Protein AF-A0A0S3U823-F1 (afdb_monomer)

pLDDT: mean 85.58, std 14.18, range [33.69, 98.12]

Sequence (290 aa):
MDIEREIEEIAVKIKLRIDNPDSVKLQVKNITLAQKQLRASKKRLSNTVKNINQNAAQSSPDTLGSVLYDLTGNRKLAGRSRALQRQEIQRKKRKSRQPYINTIQRIDELILREDQLKLLAEEYLIDPEAYEAQIRAQREEKEREEARMRLLQEQKLAQEKREEEEKRLLAEARLEERMREEERKKQEREKKRQQHLVKKQQQNLEQKQKQAELYREWCQKNDSQKKAYLRKAWLFGSISFCCVLLVPLWLISLILQLIFKLQMGMWFWVVLLGLAITMSKPFPPEKPKE

Foldseek 3Di:
DVLVVVLVVLLVLLDADPDDLVVLVVSLVSLVVSLVVLVVSLVVLVVVLVVLVVVLVPPDDQPPVLVVCVVVVNNVVSVVVVVVVVVVSVVVSCVVSVVSVVSSVVSVVSSVSSVVSSVLSVVCNVPVVVSVVVVVVVVVVVVVVVVVVVVVVVVVVVVVVVVVVVVVVVVVVVVVVVVVVVVVVVVVVVVVVVVVVVVVVVVVVVVVVVVVVVVVVVVVVVVVVVVVVVVVVVVVVVVVVVCVVVVVVVVVVVVVVVVVVVVVVVVVVVVVVVVVPPPDDDDDDDDDDD

Structure (mmCIF, N/CA/C/O backbone):
data_AF-A0A0S3U823-F1
#
_entry.id   AF-A0A0S3U823-F1
#
loop_
_atom_site.group_PDB
_atom_site.id
_atom_site.type_symbol
_atom_site.label_atom_id
_atom_site.label_alt_id
_atom_site.label_comp_id
_atom_site.label_asym_id
_atom_site.label_entity_id
_atom_site.label_seq_id
_atom_site.pdbx_PDB_ins_code
_atom_site.Cartn_x
_atom_site.Cartn_y
_atom_site.Cartn_z
_atom_site.occupancy
_atom_site.B_iso_or_equiv
_atom_site.auth_seq_id
_atom_site.auth_comp_id
_atom_site.auth_asym_id
_atom_site.auth_atom_id
_atom_site.pdbx_PDB_model_num
ATOM 1 N N . MET A 1 1 ? -2.858 -9.640 47.212 1.00 54.50 1 MET A N 1
ATOM 2 C CA . MET A 1 1 ? -3.233 -9.909 45.804 1.00 54.50 1 MET A CA 1
ATOM 3 C C . MET A 1 1 ? -4.578 -10.642 45.726 1.00 54.50 1 MET A C 1
ATOM 5 O O . MET A 1 1 ? -4.945 -11.139 44.673 1.00 54.50 1 MET A O 1
ATOM 9 N N . ASP A 1 2 ? -5.359 -10.657 46.810 1.00 77.38 2 ASP A N 1
ATOM 10 C CA . ASP A 1 2 ? -6.517 -11.553 46.934 1.00 77.38 2 ASP A CA 1
ATOM 11 C C . ASP A 1 2 ? -7.822 -10.937 46.412 1.00 77.38 2 ASP A C 1
ATOM 13 O O . ASP A 1 2 ? -8.719 -11.656 45.991 1.00 77.38 2 ASP A O 1
ATOM 17 N N . ILE A 1 3 ? -7.899 -9.602 46.340 1.00 81.00 3 ILE A N 1
ATOM 18 C CA . ILE A 1 3 ? -9.104 -8.890 45.883 1.00 81.00 3 ILE A CA 1
ATOM 19 C C . ILE A 1 3 ? -9.342 -9.074 44.376 1.00 81.00 3 ILE A C 1
ATOM 21 O O . ILE A 1 3 ? -10.486 -9.144 43.943 1.00 81.00 3 ILE A O 1
ATOM 25 N N . GLU A 1 4 ? -8.291 -9.171 43.558 1.00 84.19 4 GLU A N 1
ATOM 26 C CA . GLU A 1 4 ? -8.458 -9.401 42.114 1.00 84.19 4 GLU A CA 1
ATOM 27 C C . GLU A 1 4 ? -9.026 -10.793 41.828 1.00 84.19 4 GLU A C 1
ATOM 29 O O . GLU A 1 4 ? -9.928 -10.921 41.003 1.00 84.19 4 GLU A O 1
ATOM 34 N N . ARG A 1 5 ? -8.579 -11.808 42.578 1.00 86.19 5 ARG A N 1
ATOM 35 C CA . ARG A 1 5 ? -9.144 -13.161 42.514 1.00 86.19 5 ARG A CA 1
ATOM 36 C C . ARG A 1 5 ? -10.594 -13.189 42.989 1.00 86.19 5 ARG A C 1
ATOM 38 O O . ARG A 1 5 ? -11.435 -13.765 42.312 1.00 86.19 5 ARG A O 1
ATOM 45 N N . GLU A 1 6 ? -10.904 -12.501 44.090 1.00 86.31 6 GLU A N 1
ATOM 46 C CA . GLU A 1 6 ? -12.280 -12.366 44.591 1.00 86.31 6 GLU A CA 1
ATOM 47 C C . GLU A 1 6 ? -13.205 -11.744 43.526 1.00 86.31 6 GLU A C 1
ATOM 49 O O . GLU A 1 6 ? -14.314 -12.225 43.300 1.00 86.31 6 GLU A O 1
ATOM 54 N N . ILE A 1 7 ? -12.745 -10.711 42.811 1.00 88.75 7 ILE A N 1
ATOM 55 C CA . ILE A 1 7 ? -13.513 -10.084 41.723 1.00 88.75 7 ILE A CA 1
ATOM 56 C C . ILE A 1 7 ? -13.710 -11.047 40.550 1.00 88.75 7 ILE A C 1
ATOM 58 O O . ILE A 1 7 ? -14.794 -11.078 39.971 1.00 88.75 7 ILE A O 1
ATOM 62 N N . GLU A 1 8 ? -12.697 -11.834 40.194 1.00 88.31 8 GLU A N 1
ATOM 63 C CA . GLU A 1 8 ? -12.797 -12.822 39.116 1.00 88.31 8 GLU A CA 1
ATOM 64 C C . GLU A 1 8 ? -13.773 -13.949 39.456 1.00 88.31 8 GLU A C 1
ATOM 66 O O . GLU A 1 8 ? -14.610 -14.311 38.628 1.00 88.31 8 GLU A O 1
ATOM 71 N N . GLU A 1 9 ? -13.749 -14.439 40.693 1.00 89.50 9 GLU A N 1
ATOM 72 C CA . GLU A 1 9 ? -14.711 -15.425 41.187 1.00 89.50 9 GLU A CA 1
ATOM 73 C C . GLU A 1 9 ? -16.148 -14.891 41.175 1.00 89.50 9 GLU A C 1
ATOM 75 O O . GLU A 1 9 ? -17.083 -15.616 40.819 1.00 89.50 9 GLU A O 1
ATOM 80 N N . ILE A 1 10 ? -16.342 -13.617 41.533 1.00 88.44 10 ILE A N 1
ATOM 81 C CA . ILE A 1 10 ? -17.653 -12.967 41.446 1.00 88.44 10 ILE A CA 1
ATOM 82 C C . ILE A 1 10 ? -18.066 -12.801 39.978 1.00 88.44 10 ILE A C 1
ATOM 84 O O . ILE A 1 10 ? -19.206 -13.108 39.634 1.00 88.44 10 ILE A O 1
ATOM 88 N N . ALA A 1 11 ? -17.145 -12.414 39.092 1.00 86.31 11 ALA A N 1
ATOM 89 C CA . ALA A 1 11 ? -17.425 -12.215 37.672 1.00 86.31 11 ALA A CA 1
ATOM 90 C C . ALA A 1 11 ? -17.920 -13.491 36.970 1.00 86.31 11 ALA A C 1
ATOM 92 O O . ALA A 1 11 ? -18.785 -13.422 36.099 1.00 86.31 11 ALA A O 1
ATOM 93 N N . VAL A 1 12 ? -17.443 -14.673 37.375 1.00 86.44 12 VAL A N 1
ATOM 94 C CA . VAL A 1 12 ? -17.922 -15.958 36.831 1.00 86.44 12 VAL A CA 1
ATOM 95 C C . VAL A 1 12 ? -19.405 -16.203 37.136 1.00 86.44 12 VAL A C 1
ATOM 97 O O . VAL A 1 12 ? -20.082 -16.867 36.345 1.00 86.44 12 VAL A O 1
ATOM 100 N N . LYS A 1 13 ? -19.922 -15.652 38.243 1.00 84.50 13 LYS A N 1
ATOM 101 C CA . LYS A 1 13 ? -21.335 -15.753 38.650 1.00 84.50 13 LYS A CA 1
ATOM 102 C C . LYS A 1 13 ? -22.246 -14.805 37.858 1.00 84.50 13 LYS A C 1
ATOM 104 O O . LYS A 1 13 ? -23.462 -14.972 37.892 1.00 84.50 13 LYS A O 1
ATOM 109 N N . ILE A 1 14 ? -21.673 -13.855 37.113 1.00 84.50 14 ILE A N 1
ATOM 110 C CA . ILE A 1 14 ? -22.383 -12.894 36.257 1.00 84.50 14 ILE A CA 1
ATOM 111 C C . ILE A 1 14 ? -22.621 -13.531 34.886 1.00 84.50 14 ILE A C 1
ATOM 113 O O . ILE A 1 14 ? -21.975 -13.212 33.886 1.00 84.50 14 ILE A O 1
ATOM 117 N N . LYS A 1 15 ? -23.531 -14.502 34.840 1.00 85.25 15 LYS A N 1
ATOM 118 C CA . LYS A 1 15 ? -23.956 -15.150 33.596 1.00 85.25 15 LYS A CA 1
ATOM 119 C C . LYS A 1 15 ? -25.472 -15.214 33.570 1.00 85.25 15 LYS A C 1
ATOM 121 O O . LYS A 1 15 ? -26.078 -15.671 34.532 1.00 85.25 15 LYS A O 1
ATOM 126 N N . LEU A 1 16 ? -26.043 -14.767 32.457 1.00 88.12 16 LEU A N 1
ATOM 127 C CA . LEU A 1 16 ? -27.459 -14.902 32.157 1.00 88.12 16 LEU A CA 1
ATOM 128 C C . LEU A 1 16 ? -27.620 -15.882 30.992 1.00 88.12 16 LEU A C 1
ATOM 130 O O . LEU A 1 16 ? -26.965 -15.732 29.959 1.00 88.12 16 LEU A O 1
ATOM 134 N N . ARG A 1 17 ? -28.475 -16.881 31.174 1.00 88.50 17 ARG A N 1
ATOM 135 C CA . ARG A 1 17 ? -28.953 -17.807 30.150 1.00 88.50 17 ARG A CA 1
ATOM 136 C C . ARG A 1 17 ? -30.470 -17.751 30.142 1.00 88.50 17 ARG A C 1
ATOM 138 O O . ARG A 1 17 ? -31.108 -17.981 31.172 1.00 88.50 17 ARG A O 1
ATOM 145 N N . ILE A 1 18 ? -31.005 -17.389 28.987 1.00 85.06 18 ILE A N 1
ATOM 146 C CA . ILE A 1 18 ? -32.431 -17.198 28.757 1.00 85.06 18 ILE A CA 1
ATOM 147 C C . ILE A 1 18 ? -32.984 -18.549 28.308 1.00 85.06 18 ILE A C 1
ATOM 149 O O . ILE A 1 18 ? -33.026 -18.839 27.119 1.00 85.06 18 ILE A O 1
ATOM 153 N N . ASP A 1 19 ? -33.300 -19.394 29.292 1.00 84.69 19 ASP A N 1
ATOM 154 C CA . ASP A 1 19 ? -33.771 -20.764 29.060 1.00 84.69 19 ASP A CA 1
ATOM 155 C C . ASP A 1 19 ? -35.246 -20.901 29.475 1.00 84.69 19 ASP A C 1
ATOM 157 O O . ASP A 1 19 ? -36.132 -21.069 28.648 1.00 84.69 19 ASP A O 1
ATOM 161 N N . ASN A 1 20 ? -35.531 -20.799 30.777 1.00 88.88 20 ASN A N 1
ATOM 162 C CA . ASN A 1 20 ? -36.886 -20.842 31.328 1.00 88.88 20 ASN A CA 1
ATOM 163 C C . ASN A 1 20 ? -37.080 -19.702 32.349 1.00 88.88 20 ASN A C 1
ATOM 165 O O . ASN A 1 20 ? -36.102 -19.262 32.968 1.00 88.88 20 ASN A O 1
ATOM 169 N N . PRO A 1 21 ? -38.312 -19.194 32.537 1.00 89.06 21 PRO A N 1
ATOM 170 C CA . PRO A 1 21 ? -38.550 -17.999 33.348 1.00 89.06 21 PRO A CA 1
ATOM 171 C C . PRO A 1 21 ? -38.137 -18.174 34.817 1.00 89.06 21 PRO A C 1
ATOM 173 O O . PRO A 1 21 ? -37.631 -17.237 35.435 1.00 89.06 21 PRO A O 1
ATOM 176 N N . ASP A 1 22 ? -38.281 -19.368 35.391 1.00 89.44 22 ASP A N 1
ATOM 177 C CA . ASP A 1 22 ? -37.931 -19.606 36.797 1.00 89.44 22 ASP A CA 1
ATOM 178 C C . ASP A 1 22 ? -36.414 -19.657 37.034 1.00 89.44 22 ASP A C 1
ATOM 180 O O . ASP A 1 22 ? -35.910 -19.111 38.021 1.00 89.44 22 ASP A O 1
ATOM 184 N N . SER A 1 23 ? -35.662 -20.220 36.089 1.00 90.81 23 SER A N 1
ATOM 185 C CA . SER A 1 23 ? -34.198 -20.183 36.052 1.00 90.81 23 SER A CA 1
ATOM 186 C C . SER A 1 23 ? -33.703 -18.752 35.876 1.00 90.81 23 SER A C 1
ATOM 188 O O . SER A 1 23 ? -32.806 -18.330 36.605 1.00 90.81 23 SER A O 1
ATOM 190 N N . VAL A 1 24 ? -34.323 -17.967 34.988 1.00 91.06 24 VAL A N 1
ATOM 191 C CA . VAL A 1 24 ? -33.978 -16.549 34.792 1.00 91.06 24 VAL A CA 1
ATOM 192 C C . VAL A 1 24 ? -34.190 -15.754 36.084 1.00 91.06 24 VAL A C 1
ATOM 194 O O . VAL A 1 24 ? -33.283 -15.043 36.517 1.00 91.06 24 VAL A O 1
ATOM 197 N N . LYS A 1 25 ? -35.316 -15.943 36.787 1.00 91.81 25 LYS A N 1
ATOM 198 C CA . LYS A 1 25 ? -35.555 -15.315 38.103 1.00 91.81 25 LYS A CA 1
ATOM 199 C C . LYS A 1 25 ? -34.477 -15.681 39.128 1.00 91.81 25 LYS A C 1
ATOM 201 O O . LYS A 1 25 ? -34.031 -14.821 39.891 1.00 91.81 25 LYS A O 1
ATOM 206 N N . LEU A 1 26 ? -34.049 -16.945 39.170 1.00 92.06 26 LEU A N 1
ATOM 207 C CA . LEU A 1 26 ? -32.980 -17.398 40.066 1.00 92.06 26 LEU A CA 1
ATOM 208 C C . LEU A 1 26 ? -31.631 -16.765 39.692 1.00 92.06 26 LEU A C 1
ATOM 210 O O . LEU A 1 26 ? -30.902 -16.294 40.567 1.00 92.06 26 LEU A O 1
ATOM 214 N N . GLN A 1 27 ? -31.317 -16.688 38.400 1.00 91.25 27 GLN A N 1
ATOM 215 C CA . GLN A 1 27 ? -30.103 -16.047 37.900 1.00 91.25 27 GLN A CA 1
ATOM 216 C C . GLN A 1 27 ? -30.077 -14.545 38.223 1.00 91.25 27 GLN A C 1
ATOM 218 O O . GLN A 1 27 ? -29.064 -14.057 38.717 1.00 91.25 27 GLN A O 1
ATOM 223 N N . VAL A 1 28 ? -31.195 -13.821 38.083 1.00 93.38 28 VAL A N 1
ATOM 224 C CA . VAL A 1 28 ? -31.311 -12.400 38.479 1.00 93.38 28 VAL A CA 1
ATOM 225 C C . VAL A 1 28 ? -31.059 -12.200 39.978 1.00 93.38 28 VAL A C 1
ATOM 227 O O . VAL A 1 28 ? -30.378 -11.247 40.380 1.00 93.38 28 VAL A O 1
ATOM 230 N N . LYS A 1 29 ? -31.549 -13.114 40.828 1.00 92.75 29 LYS A N 1
ATOM 231 C CA . LYS A 1 29 ? -31.242 -13.098 42.270 1.00 92.75 29 LYS A CA 1
ATOM 232 C C . LYS A 1 29 ? -29.742 -13.271 42.519 1.00 92.75 29 LYS A C 1
ATOM 234 O O . LYS A 1 29 ? -29.171 -12.500 43.290 1.00 92.75 29 LYS A O 1
ATOM 239 N N . ASN A 1 30 ? -29.093 -14.212 41.832 1.00 91.31 30 ASN A N 1
ATOM 240 C CA . ASN A 1 30 ? -27.648 -14.434 41.944 1.00 91.31 30 ASN A CA 1
ATOM 241 C C . ASN A 1 30 ? -26.831 -13.232 41.451 1.00 91.31 30 ASN A C 1
ATOM 243 O O . ASN A 1 30 ? -25.904 -12.814 42.142 1.00 91.31 30 ASN A O 1
ATOM 247 N N . ILE A 1 31 ? -27.214 -12.626 40.324 1.00 92.62 31 ILE A N 1
ATOM 248 C CA . ILE A 1 31 ? -26.608 -11.391 39.799 1.00 92.62 31 ILE A CA 1
ATOM 249 C C . ILE A 1 31 ? -26.757 -10.256 40.820 1.00 92.62 31 ILE A C 1
ATOM 251 O O . ILE A 1 31 ? -25.818 -9.515 41.088 1.00 92.62 31 ILE A O 1
ATOM 255 N N . THR A 1 32 ? -27.914 -10.140 41.472 1.00 93.06 32 THR A N 1
ATOM 256 C CA . THR A 1 32 ? -28.130 -9.124 42.514 1.00 93.06 32 THR A CA 1
ATOM 257 C C . THR A 1 32 ? -27.247 -9.349 43.745 1.00 93.06 32 THR A C 1
ATOM 259 O O . THR A 1 32 ? -26.775 -8.384 44.351 1.00 93.06 32 THR A O 1
ATOM 262 N N . LEU A 1 33 ? -27.002 -10.604 44.128 1.00 93.56 33 LEU A N 1
ATOM 263 C CA . LEU A 1 33 ? -26.061 -10.930 45.201 1.00 93.56 33 LEU A CA 1
ATOM 264 C C . LEU A 1 33 ? -24.613 -10.619 44.797 1.00 93.56 33 LEU A C 1
ATOM 266 O O . LEU A 1 33 ? -23.898 -10.001 45.587 1.00 93.56 33 LEU A O 1
ATOM 270 N N . ALA A 1 34 ? -24.208 -10.974 43.574 1.00 92.38 34 ALA A N 1
ATOM 271 C CA . ALA A 1 34 ? -22.895 -10.648 43.013 1.00 92.38 34 ALA A CA 1
ATOM 272 C C . ALA A 1 34 ? -22.651 -9.128 43.001 1.00 92.38 34 ALA A C 1
ATOM 274 O O . ALA A 1 34 ? -21.651 -8.664 43.551 1.00 92.38 34 ALA A O 1
ATOM 275 N N . GLN A 1 35 ? -23.632 -8.340 42.557 1.00 93.75 35 GLN A N 1
ATOM 276 C CA . GLN A 1 35 ? -23.563 -6.878 42.564 1.00 93.75 35 GLN A CA 1
ATOM 277 C C . GLN A 1 35 ? -23.356 -6.299 43.969 1.00 93.75 35 GLN A C 1
ATOM 279 O O . GLN A 1 35 ? -22.580 -5.358 44.165 1.00 93.75 35 GLN A O 1
ATOM 284 N N . LYS A 1 36 ? -24.038 -6.848 44.986 1.00 94.50 36 LYS A N 1
ATOM 285 C CA . LYS A 1 36 ? -23.845 -6.430 46.387 1.00 94.50 36 LYS A CA 1
ATOM 286 C C . LYS A 1 36 ? -22.419 -6.722 46.862 1.00 94.50 36 LYS A C 1
ATOM 288 O O . LYS A 1 36 ? -21.828 -5.873 47.534 1.00 94.50 36 LYS A O 1
ATOM 293 N N . GLN A 1 37 ? -21.860 -7.876 46.492 1.00 92.94 37 GLN A N 1
ATOM 294 C CA . GLN A 1 37 ? -20.474 -8.243 46.802 1.00 92.94 37 GLN A CA 1
ATOM 295 C C . GLN A 1 37 ? -19.483 -7.303 46.098 1.00 92.94 37 GLN A C 1
ATOM 297 O O . GLN A 1 37 ? -18.619 -6.729 46.760 1.00 92.94 37 GLN A O 1
ATOM 302 N N . LEU A 1 38 ? -19.677 -7.027 44.804 1.00 93.56 38 LEU A N 1
ATOM 303 C CA . LEU A 1 38 ? -18.864 -6.073 44.043 1.00 93.56 38 LEU A CA 1
ATOM 304 C C . LEU A 1 38 ? -18.891 -4.664 44.647 1.00 93.56 38 LEU A C 1
ATOM 306 O O . LEU A 1 38 ? -17.839 -4.047 44.821 1.00 93.56 38 LEU A O 1
ATOM 310 N N . ARG A 1 39 ? -20.066 -4.154 45.043 1.00 94.06 39 ARG A N 1
ATOM 311 C CA . ARG A 1 39 ? -20.191 -2.841 45.705 1.00 94.06 39 ARG A CA 1
ATOM 312 C C . ARG A 1 39 ? -19.473 -2.806 47.057 1.00 94.06 39 ARG A C 1
ATOM 314 O O . ARG A 1 39 ? -18.850 -1.793 47.390 1.00 94.06 39 ARG A O 1
ATOM 321 N N . ALA A 1 40 ? -19.520 -3.894 47.826 1.00 94.25 40 ALA A N 1
ATOM 322 C CA . ALA A 1 40 ? -18.771 -4.008 49.076 1.00 94.25 40 ALA A CA 1
ATOM 323 C C . ALA A 1 40 ? -17.252 -3.980 48.825 1.00 94.25 40 ALA A C 1
ATOM 325 O O . ALA A 1 40 ? -16.539 -3.214 49.482 1.00 94.25 40 ALA A O 1
ATOM 326 N N . SER A 1 41 ? -16.765 -4.728 47.831 1.00 91.88 41 SER A N 1
ATOM 327 C CA . SER A 1 41 ? -15.352 -4.741 47.433 1.00 91.88 41 SER A CA 1
ATOM 328 C C . SER A 1 41 ? -14.893 -3.383 46.892 1.00 91.88 41 SER A C 1
ATOM 330 O O . SER A 1 41 ? -13.855 -2.874 47.323 1.00 91.88 41 SER A O 1
ATOM 332 N N . LYS A 1 42 ? -15.710 -2.707 46.071 1.00 94.12 42 LYS A N 1
ATOM 333 C CA . LYS A 1 42 ? -15.467 -1.322 45.626 1.00 94.12 42 LYS A CA 1
ATOM 334 C C . LYS A 1 42 ? -15.320 -0.367 46.809 1.00 94.12 42 LYS A C 1
ATOM 336 O O . LYS A 1 42 ? -14.400 0.454 46.825 1.00 94.12 42 LYS A O 1
ATOM 341 N N . LYS A 1 43 ? -16.195 -0.464 47.819 1.00 94.56 43 LYS A N 1
ATOM 342 C CA . LYS A 1 43 ? -16.131 0.381 49.025 1.00 94.56 43 LYS A CA 1
ATOM 343 C C . LYS A 1 43 ? -14.844 0.137 49.819 1.00 94.56 43 LYS A C 1
ATOM 345 O O . LYS A 1 43 ? -14.207 1.105 50.235 1.00 94.56 43 LYS A O 1
ATOM 350 N N . ARG A 1 44 ? -14.423 -1.125 49.985 1.00 92.06 44 ARG A N 1
ATOM 351 C CA . ARG A 1 44 ? -13.141 -1.478 50.628 1.00 92.06 44 ARG A CA 1
ATOM 352 C C . ARG A 1 44 ? -11.956 -0.861 49.877 1.00 92.06 44 ARG A C 1
ATOM 354 O O . ARG A 1 44 ? -11.159 -0.158 50.490 1.00 92.06 44 ARG A O 1
ATOM 361 N N . LEU A 1 45 ? -11.890 -1.036 48.555 1.00 92.31 45 LEU A N 1
ATOM 362 C CA . LEU A 1 45 ? -10.831 -0.469 47.708 1.00 92.31 45 LEU A CA 1
ATOM 363 C C . LEU A 1 45 ? -10.807 1.066 47.749 1.00 92.31 45 LEU A C 1
ATOM 365 O O . LEU A 1 45 ? -9.742 1.669 47.869 1.00 92.31 45 LEU A O 1
ATOM 369 N N . SER A 1 46 ? -11.979 1.705 47.719 1.00 93.06 46 SER A N 1
ATOM 370 C CA . SER A 1 46 ? -12.109 3.166 47.808 1.00 93.06 46 SER A CA 1
ATOM 371 C C . SER A 1 46 ? -11.591 3.701 49.146 1.00 93.06 46 SER A C 1
ATOM 373 O O . SER A 1 46 ? -10.893 4.716 49.176 1.00 93.06 46 SER A O 1
ATOM 375 N N . ASN A 1 47 ? -11.869 3.000 50.251 1.00 93.38 47 ASN A N 1
ATOM 376 C CA . ASN A 1 47 ? -11.317 3.335 51.563 1.00 93.38 47 ASN A CA 1
ATOM 377 C C . ASN A 1 47 ? -9.792 3.173 51.591 1.00 93.38 47 ASN A C 1
ATOM 379 O O . ASN A 1 47 ? -9.105 4.051 52.105 1.00 93.38 47 ASN A O 1
ATOM 383 N N . THR A 1 48 ? -9.243 2.122 50.974 1.00 91.25 48 THR A N 1
ATOM 384 C CA . THR A 1 48 ? -7.787 1.949 50.841 1.00 91.25 48 THR A CA 1
ATOM 385 C C . THR A 1 48 ? -7.152 3.102 50.064 1.00 91.25 48 THR A C 1
ATOM 387 O O . THR A 1 48 ? -6.160 3.673 50.514 1.00 91.25 48 THR A O 1
ATOM 390 N N . VAL A 1 49 ? -7.749 3.522 48.944 1.00 91.00 49 VAL A N 1
ATOM 391 C CA . VAL A 1 49 ? -7.289 4.696 48.180 1.00 91.00 49 VAL A CA 1
ATOM 392 C C . VAL A 1 49 ? -7.367 5.973 49.023 1.00 91.00 49 VAL A C 1
ATOM 394 O O . VAL A 1 49 ? -6.437 6.783 49.003 1.00 91.00 49 VAL A O 1
ATOM 397 N N . LYS A 1 50 ? -8.444 6.155 49.799 1.00 90.75 50 LYS A N 1
ATOM 398 C CA . LYS A 1 50 ? -8.596 7.294 50.716 1.00 90.75 50 LYS A CA 1
ATOM 399 C C . LYS A 1 50 ? -7.508 7.298 51.795 1.00 90.75 50 LYS A C 1
ATOM 401 O O . LYS A 1 50 ? -6.897 8.343 52.009 1.00 90.75 50 LYS A O 1
ATOM 406 N N . ASN A 1 51 ? -7.197 6.144 52.384 1.00 89.88 51 ASN A N 1
ATOM 407 C CA . ASN A 1 51 ? -6.129 5.989 53.375 1.00 89.88 51 ASN A CA 1
ATOM 408 C C . ASN A 1 51 ? -4.745 6.279 52.771 1.00 89.88 51 ASN A C 1
ATOM 410 O O . ASN A 1 51 ? -3.953 6.995 53.375 1.00 89.88 51 ASN A O 1
ATOM 414 N N . ILE A 1 52 ? -4.464 5.813 51.546 1.00 85.88 52 ILE A N 1
ATOM 415 C CA . ILE A 1 52 ? -3.221 6.140 50.820 1.00 85.88 52 ILE A CA 1
ATOM 416 C C . ILE A 1 52 ? -3.093 7.658 50.624 1.00 85.88 52 ILE A C 1
ATOM 418 O O . ILE A 1 52 ? -2.015 8.224 50.821 1.00 85.88 52 ILE A O 1
ATOM 422 N N . ASN A 1 53 ? -4.189 8.333 50.264 1.00 84.94 53 ASN A N 1
ATOM 423 C CA . ASN A 1 53 ? -4.197 9.784 50.086 1.00 84.94 53 ASN A CA 1
ATOM 424 C C . ASN A 1 53 ? -3.972 10.537 51.409 1.00 84.94 53 ASN A C 1
ATOM 426 O O . ASN A 1 53 ? -3.242 11.529 51.405 1.00 84.94 53 ASN A O 1
ATOM 430 N N . GLN A 1 54 ? -4.565 10.066 52.512 1.00 83.88 54 GLN A N 1
ATOM 431 C CA . GLN A 1 54 ? -4.431 10.660 53.848 1.00 83.88 54 GLN A CA 1
ATOM 432 C C . GLN A 1 54 ? -3.028 10.450 54.439 1.00 83.88 54 GLN A C 1
ATOM 434 O O . GLN A 1 54 ? -2.386 11.425 54.826 1.00 83.88 54 GLN A O 1
ATOM 439 N N . ASN A 1 55 ? -2.495 9.225 54.403 1.00 80.62 55 ASN A N 1
ATOM 440 C CA . ASN A 1 55 ? -1.153 8.912 54.914 1.00 80.62 55 ASN A CA 1
ATOM 441 C C . ASN A 1 55 ? -0.071 9.714 54.182 1.00 80.62 55 ASN A C 1
ATOM 443 O O . ASN A 1 55 ? 0.840 10.267 54.792 1.00 80.62 55 ASN A O 1
ATOM 447 N N . ALA A 1 56 ? -0.207 9.857 52.864 1.00 67.88 56 ALA A N 1
ATOM 448 C CA . ALA A 1 56 ? 0.735 10.630 52.067 1.00 67.88 56 ALA A CA 1
ATOM 449 C C . ALA A 1 56 ? 0.480 12.156 52.114 1.00 67.88 56 ALA A C 1
ATOM 451 O O . ALA A 1 56 ? 1.235 12.924 51.515 1.00 67.88 56 ALA A O 1
ATOM 452 N N . ALA A 1 57 ? -0.595 12.630 52.755 1.00 64.75 57 ALA A N 1
ATOM 453 C CA . ALA A 1 57 ? -0.774 14.045 53.098 1.00 64.75 57 ALA A CA 1
ATOM 454 C C . ALA A 1 57 ? -0.054 14.411 54.409 1.00 64.75 57 ALA A C 1
ATOM 456 O O . ALA A 1 57 ? 0.369 15.551 54.557 1.00 64.75 57 ALA A O 1
ATOM 457 N N . GLN A 1 58 ? 0.134 13.443 55.312 1.00 64.19 58 GLN A N 1
ATOM 458 C CA . GLN A 1 58 ? 0.803 13.633 56.605 1.00 64.19 58 GLN A CA 1
ATOM 459 C C . GLN A 1 58 ? 2.328 13.411 56.553 1.00 64.19 58 GLN A C 1
ATOM 461 O O . GLN A 1 58 ? 3.048 13.868 57.432 1.00 64.19 58 GLN A O 1
ATOM 466 N N . SER A 1 59 ? 2.851 12.743 55.519 1.00 59.31 59 SER A N 1
ATOM 467 C CA . SER A 1 59 ? 4.238 12.253 55.471 1.00 59.31 59 SER A CA 1
ATOM 468 C C . SER A 1 59 ? 5.260 13.189 54.798 1.00 59.31 59 SER A C 1
ATOM 470 O O . SER A 1 59 ? 6.205 12.710 54.170 1.00 59.31 59 SER A O 1
ATOM 472 N N . SER A 1 60 ? 5.087 14.512 54.822 1.00 59.78 60 SER A N 1
ATOM 473 C CA . SER A 1 60 ? 6.082 15.430 54.234 1.00 59.78 60 SER A CA 1
ATOM 474 C C . SER A 1 60 ? 6.455 16.563 55.174 1.00 59.78 60 SER A C 1
ATOM 476 O O . SER A 1 60 ? 5.942 17.670 55.021 1.00 59.78 60 SER A O 1
ATOM 478 N N . PRO A 1 61 ? 7.372 16.306 56.123 1.00 61.44 61 PRO A N 1
ATOM 479 C CA . PRO A 1 61 ? 8.191 17.380 56.659 1.00 61.44 61 PRO A CA 1
ATOM 480 C C . PRO A 1 61 ? 8.964 18.039 55.506 1.00 61.44 61 PRO A C 1
ATOM 482 O O . PRO A 1 61 ? 9.427 17.359 54.579 1.00 61.44 61 PRO A O 1
ATOM 485 N N . ASP A 1 62 ? 9.059 19.369 55.544 1.00 59.88 62 ASP A N 1
ATOM 486 C CA . ASP A 1 62 ? 9.879 20.146 54.615 1.00 59.88 62 ASP A CA 1
ATOM 487 C C . ASP A 1 62 ? 11.286 19.531 54.557 1.00 59.88 62 ASP A C 1
ATOM 489 O O . ASP A 1 62 ? 11.895 19.243 55.589 1.00 59.88 62 ASP A O 1
ATOM 493 N N . THR A 1 63 ? 11.809 19.284 53.353 1.00 63.25 63 THR A N 1
ATOM 494 C CA . THR A 1 63 ? 13.177 18.767 53.210 1.00 63.25 63 THR A CA 1
ATOM 495 C C . THR A 1 63 ? 14.177 19.665 53.939 1.00 63.25 63 THR A C 1
ATOM 497 O O . THR A 1 63 ? 14.139 20.885 53.788 1.00 63.25 63 THR A O 1
ATOM 500 N N . LEU A 1 64 ? 15.142 19.069 54.646 1.00 65.12 64 LEU A N 1
ATOM 501 C CA . LEU A 1 64 ? 16.280 19.786 55.245 1.00 65.12 64 LEU A CA 1
ATOM 502 C C . LEU A 1 64 ? 16.934 20.769 54.255 1.00 65.12 64 LEU A C 1
ATOM 504 O O . LEU A 1 64 ? 17.273 21.887 54.625 1.00 65.12 64 LEU A O 1
ATOM 508 N N . GLY A 1 65 ? 17.009 20.404 52.970 1.00 61.25 65 GLY A N 1
ATOM 509 C CA . GLY A 1 65 ? 17.488 21.286 51.904 1.00 61.25 65 GLY A CA 1
ATOM 510 C C . GLY A 1 65 ? 16.648 22.555 51.704 1.00 61.25 65 GLY A C 1
ATOM 511 O O . GLY A 1 65 ? 17.214 23.634 51.585 1.00 61.25 65 GLY A O 1
ATOM 512 N N . SER A 1 66 ? 15.310 22.481 51.701 1.00 61.41 66 SER A N 1
ATOM 513 C CA . SER A 1 66 ? 14.456 23.680 51.590 1.00 61.41 66 SER A CA 1
ATOM 514 C C . SER A 1 66 ? 14.558 24.590 52.813 1.00 61.41 66 SER A C 1
ATOM 516 O O . SER A 1 66 ? 14.532 25.805 52.652 1.00 61.41 66 SER A O 1
ATOM 518 N N . VAL A 1 67 ? 14.743 24.013 54.005 1.00 70.69 67 VAL A N 1
ATOM 519 C CA . VAL A 1 67 ? 14.968 24.777 55.242 1.00 70.69 67 VAL A CA 1
ATOM 520 C C . VAL A 1 67 ? 16.313 25.513 55.183 1.00 70.69 67 VAL A C 1
ATOM 522 O O . VAL A 1 67 ? 16.382 26.698 55.491 1.00 70.69 67 VAL A O 1
ATOM 525 N N . LEU A 1 68 ? 17.372 24.861 54.692 1.00 71.31 68 LEU A N 1
ATOM 526 C CA . LEU A 1 68 ? 18.693 25.479 54.509 1.00 71.31 68 LEU A CA 1
ATOM 527 C C . LEU A 1 68 ? 18.703 26.575 53.424 1.00 71.31 68 LEU A C 1
ATOM 529 O O . LEU A 1 68 ? 19.350 27.611 53.592 1.00 71.31 68 LEU A O 1
ATOM 533 N N . TYR A 1 69 ? 17.968 26.395 52.321 1.00 73.56 69 TYR A N 1
ATOM 534 C CA . TYR A 1 69 ? 17.837 27.434 51.289 1.00 73.56 69 TYR A CA 1
ATOM 535 C C . TYR A 1 69 ? 17.012 28.644 51.754 1.00 73.56 69 TYR A C 1
ATOM 537 O O . TYR A 1 69 ? 17.278 29.760 51.304 1.00 73.56 69 TYR A O 1
ATOM 545 N N . ASP A 1 70 ? 16.059 28.450 52.671 1.00 72.81 70 ASP A N 1
ATOM 546 C CA . ASP A 1 70 ? 15.341 29.552 53.322 1.00 72.81 70 ASP A CA 1
ATOM 547 C C . ASP A 1 70 ? 16.247 30.310 54.307 1.00 72.81 70 ASP A C 1
ATOM 549 O O . ASP A 1 70 ? 16.241 31.542 54.310 1.00 72.81 70 ASP A O 1
ATOM 553 N N . LEU A 1 71 ? 17.085 29.598 55.075 1.00 76.88 71 LEU A N 1
ATOM 554 C CA . LEU A 1 71 ? 18.053 30.196 56.009 1.00 76.88 71 LEU A CA 1
ATOM 555 C C . LEU A 1 71 ? 19.151 31.010 55.303 1.00 76.88 71 LEU A C 1
ATOM 557 O O . LEU A 1 71 ? 19.624 32.003 55.843 1.00 76.88 71 LEU A O 1
ATOM 561 N N . THR A 1 72 ? 19.533 30.629 54.082 1.00 78.88 72 THR A N 1
ATOM 562 C CA . THR A 1 72 ? 20.557 31.332 53.279 1.00 78.88 72 THR A CA 1
ATOM 563 C C . THR A 1 72 ? 19.994 32.463 52.407 1.00 78.88 72 THR A C 1
ATOM 565 O O . THR A 1 72 ? 20.715 33.024 51.586 1.00 78.88 72 THR A O 1
ATOM 568 N N . GLY A 1 73 ? 18.706 32.808 52.542 1.00 73.44 73 GLY A N 1
ATOM 569 C CA . GLY A 1 73 ? 18.062 33.889 51.780 1.00 73.44 73 GLY A CA 1
ATOM 570 C C . GLY A 1 73 ? 17.741 33.551 50.315 1.00 73.44 73 GLY A C 1
ATOM 571 O O . GLY A 1 73 ? 17.141 34.360 49.603 1.00 73.44 73 GLY A O 1
ATOM 572 N N . ASN A 1 74 ? 18.051 32.336 49.855 1.00 79.75 74 ASN A N 1
ATOM 573 C CA . ASN A 1 74 ? 17.860 31.878 48.477 1.00 79.75 74 ASN A CA 1
ATOM 574 C C . ASN A 1 74 ? 16.444 31.328 48.230 1.00 79.75 74 ASN A C 1
ATOM 576 O O . ASN A 1 74 ? 16.243 30.187 47.797 1.00 79.75 74 ASN A O 1
ATOM 580 N N . ARG A 1 75 ? 15.437 32.188 48.431 1.00 78.88 75 ARG A N 1
ATOM 581 C CA . ARG A 1 75 ? 14.000 31.848 48.346 1.00 78.88 75 ARG A CA 1
ATOM 582 C C . ARG A 1 75 ? 13.582 31.202 47.017 1.00 78.88 75 ARG A C 1
ATOM 584 O O . ARG A 1 75 ? 12.718 30.328 47.001 1.00 78.88 75 ARG A O 1
ATOM 591 N N . LYS A 1 76 ? 14.201 31.586 45.889 1.00 82.75 76 LYS A N 1
ATOM 592 C CA . LYS A 1 76 ? 13.906 30.995 44.564 1.00 82.75 76 LYS A CA 1
ATOM 593 C C . LYS A 1 76 ? 14.294 29.510 44.491 1.00 82.75 76 LYS A C 1
ATOM 595 O O . LYS A 1 76 ? 13.563 28.717 43.897 1.00 82.75 76 LYS A O 1
ATOM 600 N N . LEU A 1 77 ? 15.413 29.126 45.110 1.00 81.69 77 LEU A N 1
ATOM 601 C CA . LEU A 1 77 ? 15.883 27.737 45.138 1.00 81.69 77 LEU A CA 1
ATOM 602 C C . LEU A 1 77 ? 15.084 26.894 46.138 1.00 81.69 77 LEU A C 1
ATOM 604 O O . LEU A 1 77 ? 14.696 25.777 45.797 1.00 81.69 77 LEU A O 1
ATOM 608 N N . ALA A 1 78 ? 14.737 27.457 47.302 1.00 79.62 78 ALA A N 1
ATOM 609 C CA . ALA A 1 78 ? 13.838 26.822 48.269 1.00 79.62 78 ALA A CA 1
ATOM 610 C C . ALA A 1 78 ? 12.436 26.561 47.682 1.00 79.62 78 ALA A C 1
ATOM 612 O O . ALA A 1 78 ? 11.852 25.493 47.871 1.00 79.62 78 ALA A O 1
ATOM 613 N N . GLY A 1 79 ? 11.900 27.511 46.907 1.00 81.62 79 GLY A N 1
ATOM 614 C CA . GLY A 1 79 ? 10.635 27.335 46.191 1.00 81.62 79 GLY A CA 1
ATOM 615 C C . GLY A 1 79 ? 10.700 26.212 45.151 1.00 81.62 79 GLY A C 1
ATOM 616 O O . GLY A 1 79 ? 9.788 25.386 45.069 1.00 81.62 79 GLY A O 1
ATOM 617 N N . ARG A 1 80 ? 11.802 26.133 44.391 1.00 85.12 80 ARG A N 1
ATOM 618 C CA . ARG A 1 80 ? 12.015 25.083 43.384 1.00 85.12 80 ARG A CA 1
ATOM 619 C C . ARG A 1 80 ? 12.159 23.695 44.013 1.00 85.12 80 ARG A C 1
ATOM 621 O O . ARG A 1 80 ? 11.565 22.750 43.495 1.00 85.12 80 ARG A O 1
ATOM 628 N N . SER A 1 81 ? 12.894 23.557 45.117 1.00 83.38 81 SER A N 1
ATOM 629 C CA . SER A 1 81 ? 13.054 22.267 45.804 1.00 83.38 81 SER A CA 1
ATOM 630 C C . SER A 1 81 ? 11.732 21.767 46.398 1.00 83.38 81 SER A C 1
ATOM 632 O O . SER A 1 81 ? 11.354 20.623 46.144 1.00 83.38 81 SER A O 1
ATOM 634 N N . ARG A 1 82 ? 10.953 22.640 47.057 1.00 80.50 82 ARG A N 1
ATOM 635 C CA . ARG A 1 82 ? 9.590 22.321 47.529 1.00 80.50 82 ARG A CA 1
ATOM 636 C C . ARG A 1 82 ? 8.662 21.904 46.386 1.00 80.50 82 ARG A C 1
ATOM 638 O O . ARG A 1 82 ? 7.887 20.958 46.532 1.00 80.50 82 ARG A O 1
ATOM 645 N N . ALA A 1 83 ? 8.725 22.587 45.240 1.00 84.75 83 ALA A N 1
ATOM 646 C CA . ALA A 1 83 ? 7.912 22.249 44.071 1.00 84.75 83 ALA A CA 1
ATOM 647 C C . ALA A 1 83 ? 8.260 20.861 43.504 1.00 84.75 83 ALA A C 1
ATOM 649 O O . ALA A 1 83 ? 7.355 20.065 43.242 1.00 84.75 83 ALA A O 1
ATOM 650 N N . LEU A 1 84 ? 9.553 20.546 43.371 1.00 85.25 84 LEU A N 1
ATOM 651 C CA . LEU A 1 84 ? 10.023 19.232 42.921 1.00 85.25 84 LEU A CA 1
ATOM 652 C C . LEU A 1 84 ? 9.617 18.122 43.896 1.00 85.25 84 LEU A C 1
ATOM 654 O O . LEU A 1 84 ? 9.080 17.101 43.466 1.00 85.25 84 LEU A O 1
ATOM 658 N N . GLN A 1 85 ? 9.774 18.352 45.202 1.00 83.56 85 GLN A N 1
ATOM 659 C CA . GLN A 1 85 ? 9.368 17.399 46.233 1.00 83.56 85 GLN A CA 1
ATOM 660 C C . GLN A 1 85 ? 7.854 17.132 46.180 1.00 83.56 85 GLN A C 1
ATOM 662 O O . GLN A 1 85 ? 7.429 15.975 46.159 1.00 83.56 85 GLN A O 1
ATOM 667 N N . ARG A 1 86 ? 7.021 18.180 46.062 1.00 82.44 86 ARG A N 1
ATOM 668 C CA . ARG A 1 86 ? 5.563 18.043 45.869 1.00 82.44 86 ARG A CA 1
ATOM 669 C C . ARG A 1 86 ? 5.231 17.214 44.626 1.00 82.44 86 ARG A C 1
ATOM 671 O O . ARG A 1 86 ? 4.337 16.369 44.687 1.00 82.44 86 ARG A O 1
ATOM 678 N N . GLN A 1 87 ? 5.947 17.420 43.520 1.00 86.56 87 GLN A N 1
ATOM 679 C CA . GLN A 1 87 ? 5.768 16.637 42.294 1.00 86.56 87 GLN A CA 1
ATOM 680 C C . GLN A 1 87 ? 6.120 15.159 42.499 1.00 86.56 87 GLN A C 1
ATOM 682 O O . GLN A 1 87 ? 5.372 14.284 42.062 1.00 86.56 87 GLN A O 1
ATOM 687 N N . GLU A 1 88 ? 7.225 14.863 43.180 1.00 86.19 88 GLU A N 1
ATOM 688 C CA . GLU A 1 88 ? 7.650 13.490 43.449 1.00 86.19 88 GLU A CA 1
ATOM 689 C C . GLU A 1 88 ? 6.665 12.761 44.374 1.00 86.19 88 GLU A C 1
ATOM 691 O O . GLU A 1 88 ? 6.263 11.631 44.088 1.00 86.19 88 GLU A O 1
ATOM 696 N N . ILE A 1 89 ? 6.186 13.433 45.426 1.00 83.25 89 ILE A N 1
ATOM 697 C CA . ILE A 1 89 ? 5.136 12.915 46.313 1.00 83.25 89 ILE A CA 1
ATOM 698 C C . ILE A 1 89 ? 3.862 12.629 45.513 1.00 83.25 89 ILE A C 1
ATOM 700 O O . ILE A 1 89 ? 3.265 11.563 45.662 1.00 83.25 89 ILE A O 1
ATOM 704 N N . GLN A 1 90 ? 3.450 13.535 44.621 1.00 84.19 90 GLN A N 1
ATOM 705 C CA . GLN A 1 90 ? 2.297 13.302 43.749 1.00 84.19 90 GLN A CA 1
ATOM 706 C C . GLN A 1 90 ? 2.508 12.116 42.800 1.00 84.19 90 GLN A C 1
ATOM 708 O O . GLN A 1 90 ? 1.577 11.337 42.597 1.00 84.19 90 GLN A O 1
ATOM 713 N N . ARG A 1 91 ? 3.711 11.931 42.242 1.00 87.38 91 ARG A N 1
ATOM 714 C CA . ARG A 1 91 ? 4.038 10.767 41.400 1.00 87.38 91 ARG A CA 1
ATOM 715 C C . ARG A 1 91 ? 3.969 9.465 42.197 1.00 87.38 91 ARG A C 1
ATOM 717 O O . ARG A 1 91 ? 3.335 8.518 41.735 1.00 87.38 91 ARG A O 1
ATOM 724 N N . LYS A 1 92 ? 4.534 9.431 43.410 1.00 85.69 92 LYS A N 1
ATOM 725 C CA . LYS A 1 92 ? 4.456 8.273 44.318 1.00 85.69 92 LYS A CA 1
ATOM 726 C C . LYS A 1 92 ? 3.005 7.956 44.698 1.00 85.69 92 LYS A C 1
ATOM 728 O O . LYS A 1 92 ? 2.599 6.806 44.567 1.00 85.69 92 LYS A O 1
ATOM 733 N N . LYS A 1 93 ? 2.199 8.975 45.036 1.00 84.12 93 LYS A N 1
ATOM 734 C CA . LYS A 1 93 ? 0.746 8.851 45.283 1.00 84.12 93 LYS A CA 1
ATOM 735 C C . LYS A 1 93 ? 0.002 8.265 44.086 1.00 84.12 93 LYS A C 1
ATOM 737 O O . LYS A 1 93 ? -0.827 7.377 44.247 1.00 84.12 93 LYS A O 1
ATOM 742 N N . ARG A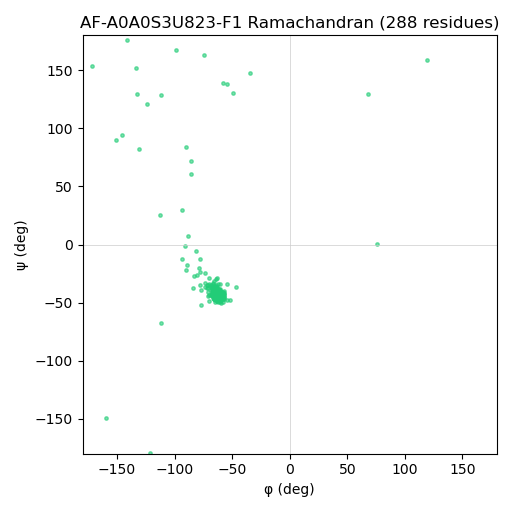 1 94 ? 0.278 8.767 42.877 1.00 87.56 94 ARG A N 1
ATOM 743 C CA . ARG A 1 94 ? -0.339 8.261 41.642 1.00 87.56 94 ARG A CA 1
ATOM 744 C C . ARG A 1 94 ? 0.030 6.802 41.399 1.00 87.56 94 ARG A C 1
ATOM 746 O O . ARG A 1 94 ? -0.857 6.008 41.122 1.00 87.56 94 ARG A O 1
ATOM 753 N N . LYS A 1 95 ? 1.303 6.441 41.563 1.00 89.62 95 LYS A N 1
ATOM 754 C CA . LYS A 1 95 ? 1.776 5.069 41.351 1.00 89.62 95 LYS A CA 1
ATOM 755 C C . LYS A 1 95 ? 1.174 4.083 42.358 1.00 89.62 95 LYS A C 1
ATOM 757 O O . LYS A 1 95 ? 0.779 2.997 41.957 1.00 89.62 95 LYS A O 1
ATOM 762 N N . SER A 1 96 ? 1.053 4.460 43.634 1.00 87.38 96 SER A N 1
ATOM 763 C CA . SER A 1 96 ? 0.493 3.579 44.670 1.00 87.38 96 SER A CA 1
ATOM 764 C C . SER A 1 96 ? -1.024 3.399 44.569 1.00 87.38 96 SER A C 1
ATOM 766 O O . SER A 1 96 ? -1.521 2.315 44.863 1.00 87.38 96 SER A O 1
ATOM 768 N N . ARG A 1 97 ? -1.771 4.423 44.130 1.00 88.69 97 ARG A N 1
ATOM 769 C CA . ARG A 1 97 ? -3.232 4.326 43.943 1.00 88.69 97 ARG A CA 1
ATOM 770 C C . ARG A 1 97 ? -3.645 3.656 42.629 1.00 88.69 97 ARG A C 1
ATOM 772 O O . ARG A 1 97 ? -4.748 3.126 42.562 1.00 88.69 97 ARG A O 1
ATOM 779 N N . GLN A 1 98 ? -2.799 3.708 41.595 1.00 88.88 98 GLN A N 1
ATOM 780 C CA . GLN A 1 98 ? -3.138 3.237 40.249 1.00 88.88 98 GLN A CA 1
ATOM 781 C C . GLN A 1 98 ? -3.706 1.810 40.194 1.00 88.88 98 GLN A C 1
ATOM 783 O O . GLN A 1 98 ? -4.745 1.655 39.556 1.00 88.88 98 GLN A O 1
ATOM 788 N N . PRO A 1 99 ? -3.115 0.790 40.856 1.00 89.19 99 PRO A N 1
ATOM 789 C CA . PRO A 1 99 ? -3.676 -0.560 40.801 1.00 89.19 99 PRO A CA 1
ATOM 790 C C . PRO A 1 99 ? -5.114 -0.593 41.331 1.00 89.19 99 PRO A C 1
ATOM 792 O O . PRO A 1 99 ? -6.005 -1.086 40.654 1.00 89.19 99 PRO A O 1
ATOM 795 N N . TYR A 1 100 ? -5.376 0.055 42.469 1.00 91.12 100 TYR A N 1
ATOM 796 C CA . TYR A 1 100 ? -6.712 0.112 43.063 1.00 91.12 100 TYR A CA 1
ATOM 797 C C . TYR A 1 100 ? -7.728 0.862 42.194 1.00 91.12 100 TYR A C 1
ATOM 799 O O . TYR A 1 100 ? -8.890 0.470 42.152 1.00 91.12 100 TYR A O 1
ATOM 807 N N . ILE A 1 101 ? -7.313 1.928 41.499 1.00 91.12 101 ILE A N 1
ATOM 808 C CA . ILE A 1 101 ? -8.191 2.662 40.573 1.00 91.12 101 ILE A CA 1
ATOM 809 C C . ILE A 1 101 ? -8.595 1.770 39.400 1.00 91.12 101 ILE A C 1
ATOM 811 O O . ILE A 1 101 ? -9.779 1.704 39.085 1.00 91.12 101 ILE A O 1
ATOM 815 N N . ASN A 1 102 ? -7.640 1.060 38.796 1.00 91.19 102 ASN A N 1
ATOM 816 C CA . ASN A 1 102 ? -7.922 0.147 37.690 1.00 91.19 102 ASN A CA 1
ATOM 817 C C . ASN A 1 102 ? -8.889 -0.964 38.135 1.00 91.19 102 ASN A C 1
ATOM 819 O O . ASN A 1 102 ? -9.850 -1.273 37.436 1.00 91.19 102 ASN A O 1
ATOM 823 N N . THR A 1 103 ? -8.686 -1.524 39.332 1.00 91.88 103 THR A N 1
ATOM 824 C CA . THR A 1 103 ? -9.596 -2.527 39.899 1.00 91.88 103 THR A CA 1
ATOM 825 C C . THR A 1 103 ? -10.994 -1.953 40.158 1.00 91.88 103 THR A C 1
ATOM 827 O O . THR A 1 103 ? -11.985 -2.613 39.865 1.00 91.88 103 THR A O 1
ATOM 830 N N . ILE A 1 104 ? -11.101 -0.720 40.671 1.00 93.44 104 ILE A N 1
ATOM 831 C CA . ILE A 1 104 ? -12.392 -0.038 40.867 1.00 93.44 104 ILE A CA 1
ATOM 832 C C . ILE A 1 104 ? -13.113 0.167 39.529 1.00 93.44 104 ILE A C 1
ATOM 834 O O . ILE A 1 104 ? -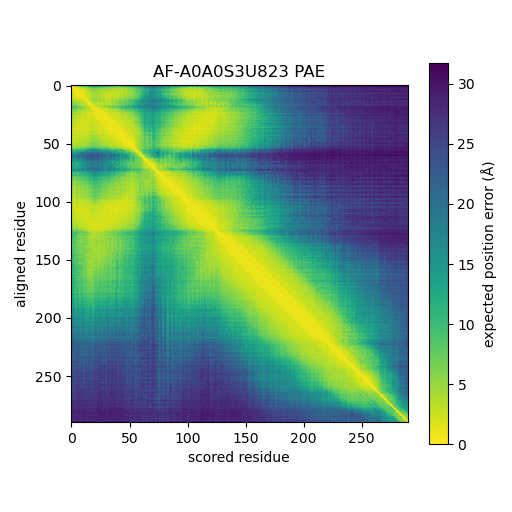14.309 -0.092 39.454 1.00 93.44 104 ILE A O 1
ATOM 838 N N . GLN A 1 105 ? -12.397 0.585 38.483 1.00 93.88 105 GLN A N 1
ATOM 839 C CA . GLN A 1 105 ? -12.960 0.747 37.139 1.00 93.88 105 GLN A CA 1
ATOM 840 C C . GLN A 1 105 ? -13.480 -0.582 36.585 1.00 93.88 105 GLN A C 1
ATOM 842 O O . GLN A 1 105 ? -14.619 -0.646 36.138 1.00 93.88 105 GLN A O 1
ATOM 847 N N . ARG A 1 106 ? -12.701 -1.663 36.716 1.00 92.88 106 ARG A N 1
ATOM 848 C CA . ARG A 1 106 ? -13.138 -3.014 36.333 1.00 92.88 106 ARG A CA 1
ATOM 849 C C . ARG A 1 106 ? -14.399 -3.441 37.089 1.00 92.88 106 ARG A C 1
ATOM 851 O O . ARG A 1 106 ? -15.295 -4.030 36.498 1.00 92.88 106 ARG A O 1
ATOM 858 N N . ILE A 1 107 ? -14.496 -3.140 38.388 1.00 93.69 107 ILE A N 1
ATOM 859 C CA . ILE A 1 107 ? -15.721 -3.404 39.159 1.00 93.69 107 ILE A CA 1
ATOM 860 C C . ILE A 1 107 ? -16.900 -2.590 38.611 1.00 93.69 107 ILE A C 1
ATOM 862 O O . ILE A 1 107 ? -17.996 -3.127 38.504 1.00 93.69 107 ILE A O 1
ATOM 866 N N . ASP A 1 108 ? -16.693 -1.322 38.259 1.00 95.12 108 ASP A N 1
ATOM 867 C CA . ASP A 1 108 ? -17.753 -0.472 37.709 1.00 95.12 108 ASP A CA 1
ATOM 868 C C . ASP A 1 108 ? -18.265 -0.976 36.357 1.00 95.12 108 ASP A C 1
ATOM 870 O O . ASP A 1 108 ? -19.474 -1.011 36.140 1.00 95.12 108 ASP A O 1
ATOM 874 N N . GLU A 1 109 ? -17.371 -1.453 35.492 1.00 94.69 109 GLU A N 1
ATOM 875 C CA . GLU A 1 109 ? -17.734 -2.119 34.236 1.00 94.69 109 GLU A CA 1
ATOM 876 C C . GLU A 1 109 ? -18.552 -3.395 34.477 1.00 94.69 109 GLU A C 1
ATOM 878 O O . GLU A 1 109 ? -19.548 -3.635 33.792 1.00 94.69 109 GLU A O 1
ATOM 883 N N . LEU A 1 110 ? -18.169 -4.204 35.471 1.00 93.31 110 LEU A N 1
ATOM 884 C CA . LEU A 1 110 ? -18.917 -5.406 35.842 1.00 93.31 110 LEU A CA 1
ATOM 885 C C . LEU A 1 110 ? -20.303 -5.064 36.397 1.00 93.31 110 LEU A C 1
ATOM 887 O O . LEU A 1 110 ? -21.276 -5.676 35.973 1.00 93.31 110 LEU A O 1
ATOM 891 N N . ILE A 1 111 ? -20.413 -4.064 37.276 1.00 93.62 111 ILE A N 1
ATOM 892 C CA . ILE A 1 111 ? -21.697 -3.595 37.820 1.00 93.62 111 ILE A CA 1
ATOM 893 C C . ILE A 1 111 ? -22.607 -3.093 36.694 1.00 93.62 111 ILE A C 1
ATOM 895 O O . ILE A 1 111 ? -23.793 -3.414 36.678 1.00 93.62 111 ILE A O 1
ATOM 899 N N . LEU A 1 112 ? -22.062 -2.335 35.737 1.00 95.38 112 LEU A N 1
ATOM 900 C CA . LEU A 1 112 ? -22.826 -1.854 34.588 1.00 95.38 112 LEU A CA 1
ATOM 901 C C . LEU A 1 112 ? -23.348 -3.020 33.741 1.00 95.38 112 LEU A C 1
ATOM 903 O O . LEU A 1 112 ? -24.514 -3.035 33.349 1.00 95.38 112 LEU A O 1
ATOM 907 N N . ARG A 1 113 ? -22.496 -4.018 33.487 1.00 92.12 113 ARG A N 1
ATOM 908 C CA . ARG A 1 113 ? -22.882 -5.235 32.769 1.00 92.12 113 ARG A CA 1
ATOM 909 C C . ARG A 1 113 ? -23.962 -6.018 33.516 1.00 92.12 113 ARG A C 1
ATOM 911 O O . ARG A 1 113 ? -24.873 -6.537 32.883 1.00 92.12 113 ARG A O 1
ATOM 918 N N . GLU A 1 114 ? -23.883 -6.112 34.840 1.00 92.88 114 GLU A N 1
ATOM 919 C CA . GLU A 1 114 ? -24.923 -6.744 35.659 1.00 92.88 114 GLU A CA 1
ATOM 920 C C . GLU A 1 114 ? -26.264 -6.022 35.530 1.00 92.88 114 GLU A C 1
ATOM 922 O O . GLU A 1 114 ? -27.282 -6.683 35.348 1.00 92.88 114 GLU A O 1
ATOM 927 N N . ASP A 1 115 ? -26.271 -4.688 35.594 1.00 93.88 115 ASP A N 1
ATOM 928 C CA . ASP A 1 115 ? -27.495 -3.896 35.448 1.00 93.88 115 ASP A CA 1
ATOM 929 C C . ASP A 1 115 ? -28.114 -4.092 34.052 1.00 93.88 115 ASP A C 1
ATOM 931 O O . ASP A 1 115 ? -29.318 -4.309 33.942 1.00 93.88 115 ASP A O 1
ATOM 935 N N . GLN A 1 116 ? -27.297 -4.148 32.994 1.00 94.06 116 GLN A N 1
ATOM 936 C CA . GLN A 1 116 ? -27.761 -4.499 31.643 1.00 94.06 116 GLN A CA 1
ATOM 937 C C . GLN A 1 116 ? -28.371 -5.905 31.579 1.00 94.06 116 GLN A C 1
ATOM 939 O O . GLN A 1 116 ? -29.429 -6.093 30.986 1.00 94.06 116 GLN A O 1
ATOM 944 N N . LEU A 1 117 ? -27.729 -6.902 32.198 1.00 92.62 117 LEU A N 1
ATOM 945 C CA . LEU A 1 117 ? -28.259 -8.268 32.232 1.00 92.62 117 LEU A CA 1
ATOM 946 C C . LEU A 1 117 ? -29.583 -8.351 32.994 1.00 92.62 117 LEU A C 1
ATOM 948 O O . LEU A 1 117 ? -30.448 -9.133 32.611 1.00 92.62 117 LEU A O 1
ATOM 952 N N . LYS A 1 118 ? -29.761 -7.560 34.056 1.00 92.44 118 LYS A N 1
ATOM 953 C CA . LYS A 1 118 ? -31.041 -7.494 34.768 1.00 92.44 118 LYS A CA 1
ATOM 954 C C . LYS A 1 118 ? -32.137 -6.897 33.904 1.00 92.44 118 LYS A C 1
ATOM 956 O O . LYS A 1 118 ? -33.205 -7.486 33.860 1.00 92.44 118 LYS A O 1
ATOM 961 N N . LEU A 1 119 ? -31.858 -5.804 33.194 1.00 92.81 119 LEU A N 1
ATOM 962 C CA . LEU A 1 119 ? -32.825 -5.204 32.273 1.00 92.81 119 LEU A CA 1
ATOM 963 C C . LEU A 1 119 ? -33.259 -6.206 31.196 1.00 92.81 119 LEU A C 1
ATOM 965 O O . LEU A 1 119 ? -34.449 -6.424 31.022 1.00 92.81 119 LEU A O 1
ATOM 969 N N . LEU A 1 120 ? -32.309 -6.908 30.566 1.00 90.94 120 LEU A N 1
ATOM 970 C CA . LEU A 1 120 ? -32.625 -7.949 29.577 1.00 90.94 120 LEU A CA 1
ATOM 971 C C . LEU A 1 120 ? -33.449 -9.098 30.176 1.00 90.94 120 LEU A C 1
ATOM 973 O O . LEU A 1 120 ? -34.347 -9.633 29.531 1.00 90.94 120 LEU A O 1
ATOM 977 N N . ALA A 1 121 ? -33.137 -9.500 31.409 1.00 92.69 121 ALA A N 1
ATOM 978 C CA . ALA A 1 121 ? -33.897 -10.530 32.102 1.00 92.69 121 ALA A CA 1
ATOM 979 C C . ALA A 1 121 ? -35.314 -10.057 32.460 1.00 92.69 121 ALA A C 1
ATOM 981 O O . ALA A 1 121 ? -36.249 -10.843 32.368 1.00 92.69 121 ALA A O 1
ATOM 982 N N . GLU A 1 122 ? -35.479 -8.800 32.869 1.00 91.19 122 GLU A N 1
ATOM 983 C CA . GLU A 1 122 ? -36.781 -8.193 33.155 1.00 91.19 122 GLU A CA 1
ATOM 984 C C . GLU A 1 122 ? -37.627 -8.085 31.886 1.00 91.19 122 GLU A C 1
ATOM 986 O O . GLU A 1 122 ? -38.770 -8.528 31.901 1.00 91.19 122 GLU A O 1
ATOM 991 N N . GLU A 1 123 ? -37.057 -7.600 30.781 1.00 90.31 123 GLU A N 1
ATOM 992 C CA . GLU A 1 123 ? -37.717 -7.552 29.470 1.00 90.31 123 GLU A CA 1
ATOM 993 C C . GLU A 1 123 ? -38.221 -8.937 29.046 1.00 90.31 123 GLU A C 1
ATOM 995 O O . GLU A 1 123 ? -39.397 -9.092 28.717 1.00 90.31 123 GLU A O 1
ATOM 1000 N N . TYR A 1 124 ? -37.371 -9.964 29.153 1.00 92.12 124 TYR A N 1
ATOM 1001 C CA . TYR A 1 124 ? -37.758 -11.344 28.853 1.00 92.12 124 TYR A CA 1
ATOM 1002 C C . TYR A 1 124 ? -38.855 -11.883 29.784 1.00 92.12 124 TYR A C 1
ATOM 1004 O O . TYR A 1 124 ? -39.730 -12.624 29.349 1.00 92.12 124 TYR A O 1
ATOM 1012 N N . LEU A 1 125 ? -38.813 -11.549 31.077 1.00 91.06 125 LEU A N 1
ATOM 1013 C CA . LEU A 1 125 ? -39.815 -12.008 32.045 1.00 91.06 125 LEU A CA 1
ATOM 1014 C C . LEU A 1 125 ? -41.170 -11.303 31.887 1.00 91.06 125 LEU A C 1
ATOM 1016 O O . LEU A 1 125 ? -42.174 -11.866 32.324 1.00 91.06 125 LEU A O 1
ATOM 1020 N N . ILE A 1 126 ? -41.193 -10.094 31.317 1.00 92.94 126 ILE A N 1
ATOM 1021 C CA . ILE A 1 126 ? -42.418 -9.339 31.025 1.00 92.94 126 ILE A CA 1
ATOM 1022 C C . ILE A 1 126 ? -43.104 -9.909 29.782 1.00 92.94 126 ILE A C 1
ATOM 1024 O O . ILE A 1 126 ? -44.292 -10.221 29.846 1.00 92.94 126 ILE A O 1
ATOM 1028 N N . ASP A 1 127 ? -42.365 -10.052 28.679 1.00 92.19 127 ASP A N 1
ATOM 1029 C CA . ASP A 1 127 ? -42.891 -10.564 27.412 1.00 92.19 127 ASP A CA 1
ATOM 1030 C C . ASP A 1 127 ? -41.822 -11.386 26.660 1.00 92.19 127 ASP A C 1
ATOM 1032 O O . ASP A 1 127 ? -40.998 -10.832 25.918 1.00 92.19 127 ASP A O 1
ATOM 1036 N N . PRO A 1 128 ? -41.820 -12.721 26.841 1.00 88.44 128 PRO A N 1
ATOM 1037 C CA . PRO A 1 128 ? -40.864 -13.602 26.179 1.00 88.44 128 PRO A CA 1
ATOM 1038 C C . PRO A 1 128 ? -40.960 -13.548 24.649 1.00 88.44 128 PRO A C 1
ATOM 1040 O O . PRO A 1 128 ? -39.937 -13.578 23.964 1.00 88.44 128 PRO A O 1
ATOM 1043 N N . GLU A 1 129 ? -42.176 -13.447 24.103 1.00 89.31 129 GLU A N 1
ATOM 1044 C CA . GLU A 1 129 ? -42.413 -13.507 22.658 1.00 89.31 129 GLU A CA 1
ATOM 1045 C C . GLU A 1 129 ? -41.903 -12.242 21.965 1.00 89.31 129 GLU A C 1
ATOM 1047 O O . GLU A 1 129 ? -41.209 -12.327 20.942 1.00 89.31 129 GLU A O 1
ATOM 1052 N N . ALA A 1 130 ? -42.184 -11.070 22.545 1.00 89.56 130 ALA A N 1
ATOM 1053 C CA . ALA A 1 130 ? -41.681 -9.798 22.035 1.00 89.56 130 ALA A CA 1
ATOM 1054 C C . ALA A 1 130 ? -40.150 -9.722 22.101 1.00 89.56 130 ALA A C 1
ATOM 1056 O O . ALA A 1 130 ? -39.510 -9.275 21.144 1.00 89.56 130 ALA A O 1
ATOM 1057 N N . TYR A 1 131 ? -39.548 -10.209 23.189 1.00 86.81 131 TYR A N 1
ATOM 1058 C CA . TYR A 1 131 ? -38.095 -10.242 23.341 1.00 86.81 131 TYR A CA 1
ATOM 1059 C C . TYR A 1 131 ? -37.424 -11.146 22.293 1.00 86.81 131 TYR A C 1
ATOM 1061 O O . TYR A 1 131 ? -36.461 -10.751 21.628 1.00 86.81 131 TYR A O 1
ATOM 1069 N N . GLU A 1 132 ? -37.960 -12.348 22.069 1.00 88.25 132 GLU A N 1
ATOM 1070 C CA . GLU A 1 132 ? -37.471 -13.243 21.017 1.00 88.25 132 GLU A CA 1
ATOM 1071 C C . GLU A 1 132 ? -37.653 -12.657 19.613 1.00 88.25 132 GLU A C 1
ATOM 1073 O O . GLU A 1 132 ? -36.804 -12.858 18.737 1.00 88.25 132 GLU A O 1
ATOM 1078 N N . ALA A 1 133 ? -38.749 -11.936 19.367 1.00 90.25 133 ALA A N 1
ATOM 1079 C CA . ALA A 1 133 ? -38.964 -11.224 18.112 1.00 90.25 133 ALA A CA 1
ATOM 1080 C C . ALA A 1 133 ? -37.923 -10.111 17.911 1.00 90.25 133 ALA A C 1
ATOM 1082 O O . ALA A 1 133 ? -37.359 -9.992 16.823 1.00 90.25 133 ALA A O 1
ATOM 1083 N N . GLN A 1 134 ? -37.590 -9.356 18.960 1.00 90.12 134 GLN A N 1
ATOM 1084 C CA . GLN A 1 134 ? -36.562 -8.317 18.910 1.00 90.12 134 GLN A CA 1
ATOM 1085 C C . GLN A 1 134 ? -35.169 -8.900 18.635 1.00 90.12 134 GLN A C 1
ATOM 1087 O O . GLN A 1 134 ? -34.441 -8.373 17.794 1.00 90.12 134 GLN A O 1
ATOM 1092 N N . ILE A 1 135 ? -34.802 -10.013 19.282 1.00 89.25 135 ILE A N 1
ATOM 1093 C CA . ILE A 1 135 ? -33.533 -10.703 19.005 1.00 89.25 135 ILE A CA 1
ATOM 1094 C C . ILE A 1 135 ? -33.478 -11.176 17.553 1.00 89.25 135 ILE A C 1
ATOM 1096 O O . ILE A 1 135 ? -32.443 -11.022 16.902 1.00 89.25 135 ILE A O 1
ATOM 1100 N N . ARG A 1 136 ? -34.569 -11.754 17.038 1.00 91.75 136 ARG A N 1
ATOM 1101 C CA . ARG A 1 136 ? -34.6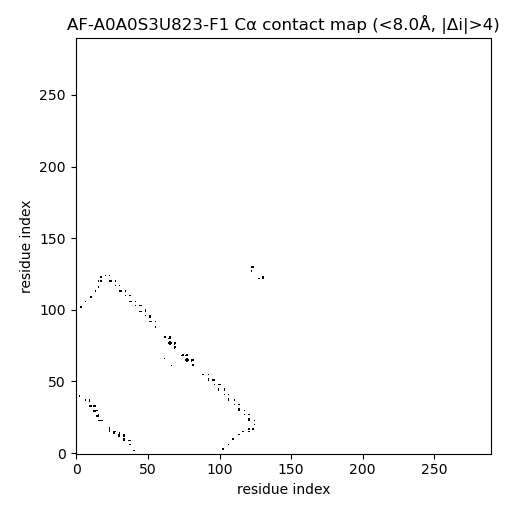51 -12.178 15.634 1.00 91.75 136 ARG A CA 1
ATOM 1102 C C . ARG A 1 136 ? -34.479 -10.991 14.691 1.00 91.75 136 ARG A C 1
ATOM 1104 O O . ARG A 1 136 ? -33.616 -11.053 13.823 1.00 91.75 136 ARG A O 1
ATOM 1111 N N . ALA A 1 137 ? -35.186 -9.889 14.933 1.00 93.12 137 ALA A N 1
ATOM 1112 C CA . ALA A 1 137 ? -35.065 -8.670 14.138 1.00 93.12 137 ALA A CA 1
ATOM 1113 C C . ALA A 1 137 ? -33.632 -8.107 14.141 1.00 93.12 137 ALA A C 1
ATOM 1115 O O . ALA A 1 137 ? -33.103 -7.775 13.085 1.00 93.12 137 ALA A O 1
ATOM 1116 N N . GLN A 1 138 ? -32.964 -8.070 15.299 1.00 92.44 138 GLN A N 1
ATOM 1117 C CA . GLN A 1 138 ? -31.568 -7.626 15.394 1.00 92.44 138 GLN A CA 1
ATOM 1118 C C . GLN A 1 138 ? -30.595 -8.560 14.667 1.00 92.44 138 GLN A C 1
ATOM 1120 O O . GLN A 1 138 ? -29.605 -8.099 14.101 1.00 92.44 138 GLN A O 1
ATOM 1125 N N . ARG A 1 139 ? -30.834 -9.877 14.700 1.00 93.69 139 ARG A N 1
ATOM 1126 C CA . ARG A 1 139 ? -30.021 -10.843 13.947 1.00 93.69 139 ARG A CA 1
ATOM 1127 C C . ARG A 1 139 ? -30.208 -10.652 12.449 1.00 93.69 139 ARG A C 1
ATOM 1129 O O . ARG A 1 139 ? -29.213 -10.546 11.746 1.00 93.69 139 ARG A O 1
ATOM 1136 N N . GLU A 1 140 ? -31.447 -10.519 11.988 1.00 95.94 140 GLU A N 1
ATOM 1137 C CA . GLU A 1 140 ? -31.740 -10.232 10.583 1.00 95.94 140 GLU A CA 1
ATOM 1138 C C . GLU A 1 140 ? -31.130 -8.903 10.128 1.00 95.94 140 GLU A C 1
ATOM 1140 O O . GLU A 1 140 ? -30.602 -8.812 9.024 1.00 95.94 140 GLU A O 1
ATOM 1145 N N . GLU A 1 141 ? -31.178 -7.860 10.958 1.00 95.56 141 GLU A N 1
ATOM 1146 C CA . GLU A 1 141 ? -30.557 -6.572 10.649 1.00 95.56 141 GLU A CA 1
ATOM 1147 C C . GLU A 1 141 ? -29.037 -6.702 10.527 1.00 95.56 141 GLU A C 1
ATOM 1149 O O . GLU A 1 141 ? -28.472 -6.266 9.525 1.00 95.56 141 GLU A O 1
ATOM 1154 N N . LYS A 1 142 ? -28.384 -7.390 11.471 1.00 95.56 142 LYS A N 1
ATOM 1155 C CA . LYS A 1 142 ? -26.946 -7.685 11.389 1.00 95.56 142 LYS A CA 1
ATOM 1156 C C . LYS A 1 142 ? -26.596 -8.507 10.156 1.00 95.56 142 LYS A C 1
ATOM 1158 O O . LYS A 1 142 ? -25.632 -8.188 9.474 1.00 95.56 142 LYS A O 1
ATOM 1163 N N . GLU A 1 143 ? -27.384 -9.523 9.825 1.00 96.00 143 GLU A N 1
ATOM 1164 C CA . GLU A 1 143 ? -27.185 -10.319 8.612 1.00 96.00 143 GLU A CA 1
ATOM 1165 C C . GLU A 1 143 ? -27.346 -9.467 7.346 1.00 96.00 143 GLU A C 1
ATOM 1167 O O . GLU A 1 143 ? -26.563 -9.604 6.406 1.00 96.00 143 GLU A O 1
ATOM 1172 N N . ARG A 1 144 ? -28.306 -8.532 7.323 1.00 97.06 144 ARG A N 1
ATOM 1173 C CA . ARG A 1 144 ? -28.468 -7.564 6.226 1.00 97.06 144 ARG A CA 1
ATOM 1174 C C . ARG A 1 144 ? -27.282 -6.608 6.139 1.00 97.06 144 ARG A C 1
ATOM 1176 O O . ARG A 1 144 ? -26.840 -6.304 5.032 1.00 97.06 144 ARG A O 1
ATOM 1183 N N . GLU A 1 145 ? -26.764 -6.124 7.263 1.00 96.19 145 GLU A N 1
ATOM 1184 C CA . GLU A 1 145 ? -25.566 -5.282 7.304 1.00 96.19 145 GLU A CA 1
ATOM 1185 C C . GLU A 1 145 ? -24.328 -6.042 6.823 1.00 96.19 145 GLU A C 1
ATOM 1187 O O . GLU A 1 145 ? -23.599 -5.548 5.964 1.00 96.19 145 GLU A O 1
ATOM 1192 N N . GLU A 1 146 ? -24.123 -7.271 7.293 1.00 96.31 146 GLU A N 1
ATOM 1193 C CA . GLU A 1 146 ? -23.046 -8.143 6.829 1.00 96.31 146 GLU A CA 1
ATOM 1194 C C . GLU A 1 146 ? -23.169 -8.434 5.331 1.00 96.31 146 GLU A C 1
ATOM 1196 O O . GLU A 1 146 ? -22.178 -8.347 4.607 1.00 96.31 146 GLU A O 1
ATOM 1201 N N . ALA A 1 147 ? -24.376 -8.714 4.834 1.00 97.00 147 ALA A N 1
ATOM 1202 C CA . ALA A 1 147 ? -24.629 -8.916 3.411 1.00 97.00 147 ALA A CA 1
ATOM 1203 C C . ALA A 1 147 ? -24.330 -7.651 2.589 1.00 97.00 147 ALA A C 1
ATOM 1205 O O . ALA A 1 147 ? -23.693 -7.741 1.540 1.00 97.00 147 ALA A O 1
ATOM 1206 N N . ARG A 1 148 ? -24.713 -6.462 3.079 1.00 97.62 148 ARG A N 1
ATOM 1207 C CA . ARG A 1 148 ? -24.358 -5.174 2.454 1.00 97.62 148 ARG A CA 1
ATOM 1208 C C . ARG A 1 148 ? -22.847 -4.968 2.416 1.00 97.62 148 ARG A C 1
ATOM 1210 O O . ARG A 1 148 ? -22.321 -4.542 1.391 1.00 97.62 148 ARG A O 1
ATOM 1217 N N . MET A 1 149 ? -22.148 -5.292 3.501 1.00 96.44 149 MET A N 1
ATOM 1218 C CA . MET A 1 149 ? -20.691 -5.184 3.570 1.00 96.44 149 MET A CA 1
ATOM 1219 C C . MET A 1 149 ? -19.999 -6.160 2.616 1.00 96.44 149 MET A C 1
ATOM 1221 O O . MET A 1 149 ? -19.047 -5.763 1.946 1.00 96.44 149 MET A O 1
ATOM 1225 N N . ARG A 1 150 ? -20.495 -7.399 2.495 1.00 97.06 150 ARG A N 1
ATOM 1226 C CA . ARG A 1 150 ? -19.998 -8.384 1.519 1.00 97.06 150 ARG A CA 1
ATOM 1227 C C . ARG A 1 150 ? -20.210 -7.908 0.087 1.00 97.06 150 ARG A C 1
ATOM 1229 O O . ARG A 1 150 ? -19.259 -7.889 -0.683 1.00 97.06 150 ARG A O 1
ATOM 1236 N N . LEU A 1 151 ? -21.408 -7.427 -0.241 1.00 98.06 151 LEU A N 1
ATOM 1237 C CA . LEU A 1 151 ? -21.712 -6.876 -1.563 1.00 98.06 151 LEU A CA 1
ATOM 1238 C C . LEU A 1 151 ? -20.810 -5.678 -1.892 1.00 98.06 151 LEU A C 1
ATOM 1240 O O . LEU A 1 151 ? -20.293 -5.571 -3.001 1.00 98.06 151 LEU A O 1
ATOM 1244 N N . LEU A 1 152 ? -20.561 -4.797 -0.921 1.00 98.00 152 LEU A N 1
ATOM 1245 C CA . LEU A 1 152 ? -19.655 -3.662 -1.091 1.00 98.00 152 LEU A CA 1
ATOM 1246 C C . LEU A 1 152 ? -18.195 -4.107 -1.284 1.00 98.00 152 LEU A C 1
ATOM 1248 O O . LEU A 1 152 ? -17.469 -3.499 -2.068 1.00 98.00 152 LEU A O 1
ATOM 1252 N N . GLN A 1 153 ? -17.754 -5.168 -0.604 1.00 97.06 153 GLN A N 1
ATOM 1253 C CA . G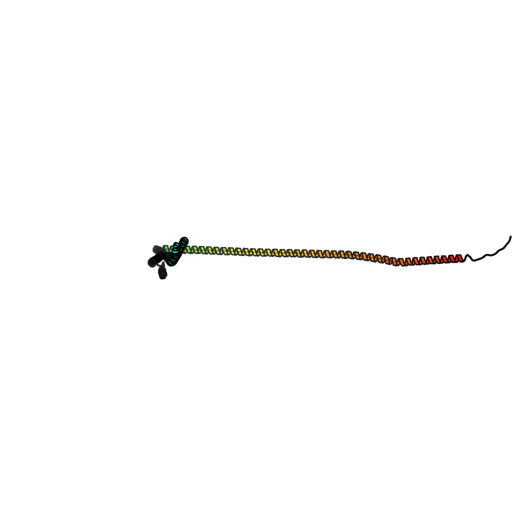LN A 1 153 ? -16.437 -5.770 -0.830 1.00 97.06 153 GLN A CA 1
ATOM 1254 C C . GLN A 1 153 ? -16.330 -6.407 -2.219 1.00 97.06 153 GLN A C 1
ATOM 1256 O O . GLN A 1 153 ? -15.342 -6.182 -2.912 1.00 97.06 153 GLN A O 1
ATOM 1261 N N . GLU A 1 154 ? -17.349 -7.142 -2.658 1.00 97.44 154 GLU A N 1
ATOM 1262 C CA . GLU A 1 154 ? -17.402 -7.732 -3.998 1.00 97.44 154 GLU A CA 1
ATOM 1263 C C . GLU A 1 154 ? -17.373 -6.661 -5.092 1.00 97.44 154 GLU A C 1
ATOM 1265 O O . GLU A 1 154 ? -16.637 -6.799 -6.069 1.00 97.44 154 GLU A O 1
ATOM 1270 N N . GLN A 1 155 ? -18.104 -5.557 -4.910 1.00 97.19 155 GLN A N 1
ATOM 1271 C CA . GLN A 1 155 ? -18.066 -4.416 -5.826 1.00 97.19 155 GLN A CA 1
ATOM 1272 C C . GLN A 1 155 ? -16.676 -3.780 -5.901 1.00 97.19 155 GLN A C 1
ATOM 1274 O O . GLN A 1 155 ? -16.205 -3.498 -7.002 1.00 97.19 155 GLN A O 1
ATOM 1279 N N . LYS A 1 156 ? -15.999 -3.594 -4.761 1.00 98.06 156 LYS A N 1
ATOM 1280 C CA . LYS A 1 156 ? -14.622 -3.077 -4.729 1.00 98.06 156 LYS A CA 1
ATOM 1281 C C . LYS A 1 156 ? -13.650 -4.007 -5.448 1.00 98.06 156 LYS A C 1
ATOM 1283 O O . LYS A 1 156 ? -12.912 -3.552 -6.310 1.00 98.06 156 LYS A O 1
ATOM 1288 N N . LEU A 1 157 ? -13.714 -5.310 -5.175 1.00 97.69 157 LEU A N 1
ATOM 1289 C CA . LEU A 1 157 ? -12.881 -6.305 -5.857 1.00 97.69 157 LEU A CA 1
ATOM 1290 C C . LEU A 1 157 ? -13.154 -6.342 -7.368 1.00 97.69 157 LEU A C 1
ATOM 1292 O O . LEU A 1 157 ? -12.232 -6.501 -8.165 1.00 97.69 157 LEU A O 1
ATOM 1296 N N . ALA A 1 158 ? -14.413 -6.193 -7.785 1.00 97.75 158 ALA A N 1
ATOM 1297 C CA . ALA A 1 158 ? -14.771 -6.113 -9.197 1.00 97.75 158 ALA A CA 1
ATOM 1298 C C . ALA A 1 158 ? -14.241 -4.829 -9.859 1.00 97.75 158 ALA A C 1
ATOM 1300 O O . ALA A 1 158 ? -13.808 -4.880 -11.009 1.00 97.75 158 ALA A O 1
ATOM 1301 N N . GLN A 1 159 ? -14.250 -3.695 -9.153 1.00 97.56 159 GLN A N 1
ATOM 1302 C CA . GLN A 1 159 ? -13.655 -2.442 -9.625 1.00 97.56 159 GLN A CA 1
ATOM 1303 C C . GLN A 1 159 ? -12.133 -2.551 -9.748 1.00 97.56 159 GLN A C 1
ATOM 1305 O O . GLN A 1 159 ? -11.596 -2.228 -10.802 1.00 97.56 159 GLN A O 1
ATOM 1310 N N . GLU A 1 160 ? -11.453 -3.087 -8.734 1.00 97.50 160 GLU A N 1
ATOM 1311 C CA . GLU A 1 160 ? -10.001 -3.303 -8.757 1.00 97.50 160 GLU A CA 1
ATOM 1312 C C . GLU A 1 160 ? -9.579 -4.188 -9.936 1.00 97.50 160 GLU A C 1
ATOM 1314 O O . GLU A 1 160 ? -8.641 -3.854 -10.657 1.00 97.50 160 GLU A O 1
ATOM 1319 N N . LYS A 1 161 ? -10.323 -5.270 -10.208 1.00 97.44 161 LYS A N 1
ATOM 1320 C CA . LYS A 1 161 ? -10.075 -6.126 -11.379 1.00 97.44 161 LYS A CA 1
ATOM 1321 C C . LYS A 1 161 ? -10.214 -5.371 -12.702 1.00 97.44 161 LYS A C 1
ATOM 1323 O O . LYS A 1 161 ? -9.371 -5.541 -13.576 1.00 97.44 161 LYS A O 1
ATOM 1328 N N . ARG A 1 162 ? -11.235 -4.517 -12.844 1.00 97.50 162 ARG A N 1
ATOM 1329 C CA . ARG A 1 162 ? -11.413 -3.684 -14.048 1.00 97.50 162 ARG A CA 1
ATOM 1330 C C . ARG A 1 162 ? -10.265 -2.693 -14.218 1.00 97.50 162 ARG A C 1
ATOM 1332 O O . ARG A 1 162 ? -9.726 -2.574 -15.311 1.00 97.50 162 ARG A O 1
ATOM 1339 N N . GLU A 1 163 ? -9.845 -2.032 -13.141 1.00 97.62 163 GLU A N 1
ATOM 1340 C CA . GLU A 1 163 ? -8.699 -1.119 -13.181 1.00 97.62 163 GLU A CA 1
ATOM 1341 C C . GLU A 1 163 ? -7.388 -1.840 -13.533 1.00 97.62 163 GLU A C 1
ATOM 1343 O O . GLU A 1 163 ? -6.539 -1.292 -14.238 1.00 97.62 163 GLU A O 1
ATOM 1348 N N . GLU A 1 164 ? -7.187 -3.064 -13.039 1.00 97.56 164 GLU A N 1
ATOM 1349 C CA . GLU A 1 164 ? -6.036 -3.888 -13.413 1.00 97.56 164 GLU A CA 1
ATOM 1350 C C . GLU A 1 164 ? -6.066 -4.289 -14.891 1.00 97.56 164 GLU A C 1
ATOM 1352 O O . GLU A 1 164 ? -5.030 -4.221 -15.558 1.00 97.56 164 GLU A O 1
ATOM 1357 N N . GLU A 1 165 ? -7.227 -4.676 -15.418 1.00 97.88 165 GLU A N 1
ATOM 1358 C CA . GLU A 1 165 ? -7.410 -4.988 -16.838 1.00 97.88 165 GLU A CA 1
ATOM 1359 C C . GLU A 1 165 ? -7.132 -3.766 -17.723 1.00 97.88 165 GLU A C 1
ATOM 1361 O O . GLU A 1 165 ? -6.361 -3.866 -18.679 1.00 97.88 165 GLU A O 1
ATOM 1366 N N . GLU A 1 166 ? -7.648 -2.588 -17.366 1.00 98.00 166 GLU A N 1
ATOM 1367 C CA . GLU A 1 166 ? -7.361 -1.334 -18.074 1.00 98.00 166 GLU A CA 1
ATOM 1368 C C . GLU A 1 166 ? -5.864 -0.994 -18.063 1.00 98.00 166 GLU A C 1
ATOM 1370 O O . GLU A 1 166 ? -5.295 -0.616 -19.091 1.00 98.00 166 GLU A O 1
ATOM 1375 N N . LYS A 1 167 ? -5.183 -1.180 -16.923 1.00 97.88 167 LYS A N 1
ATOM 1376 C CA . LYS A 1 167 ? -3.727 -0.980 -16.821 1.00 97.88 167 LYS A CA 1
ATOM 1377 C C . LYS A 1 167 ? -2.953 -1.953 -17.709 1.00 97.88 167 LYS A C 1
ATOM 1379 O O . LYS A 1 167 ? -1.954 -1.547 -18.306 1.00 97.88 167 LYS A O 1
ATOM 1384 N N . ARG A 1 168 ? -3.391 -3.212 -17.811 1.00 97.44 168 ARG A N 1
ATOM 1385 C CA . ARG A 1 168 ? -2.777 -4.217 -18.697 1.00 97.44 168 ARG A CA 1
ATOM 1386 C C . ARG A 1 168 ? -2.944 -3.836 -20.164 1.00 97.44 168 ARG A C 1
ATOM 1388 O O . ARG A 1 168 ? -1.944 -3.799 -20.875 1.00 97.44 168 ARG A O 1
ATOM 1395 N N . LEU A 1 169 ? -4.155 -3.463 -20.579 1.00 98.06 169 LEU A N 1
ATOM 1396 C CA . LEU A 1 169 ? -4.432 -3.005 -21.945 1.00 98.06 169 LEU A CA 1
ATOM 1397 C C . LEU A 1 169 ? -3.615 -1.755 -22.301 1.00 98.06 169 LEU A C 1
ATOM 1399 O O . LEU A 1 169 ? -3.033 -1.669 -23.380 1.00 98.06 169 LEU A O 1
ATOM 1403 N N . LEU A 1 170 ? -3.497 -0.801 -21.373 1.00 98.12 170 LEU A N 1
ATOM 1404 C CA . LEU A 1 170 ? -2.670 0.389 -21.571 1.00 98.12 170 LEU A CA 1
ATOM 1405 C C . LEU A 1 170 ? -1.177 0.046 -21.690 1.00 98.12 170 LEU A C 1
ATOM 1407 O O . LEU A 1 170 ? -0.457 0.662 -22.479 1.00 98.12 170 LEU A O 1
ATOM 1411 N N . ALA A 1 171 ? -0.686 -0.910 -20.899 1.00 97.81 171 ALA A N 1
ATOM 1412 C CA . ALA A 1 171 ? 0.699 -1.365 -20.976 1.00 97.81 171 ALA A CA 1
ATOM 1413 C C . ALA A 1 171 ? 0.991 -2.066 -22.311 1.00 97.81 171 ALA A C 1
ATOM 1415 O O . ALA A 1 171 ? 2.028 -1.800 -22.918 1.00 97.81 171 ALA A O 1
ATOM 1416 N N . GLU A 1 172 ? 0.067 -2.899 -22.787 1.00 98.12 172 GLU A N 1
ATOM 1417 C CA . GLU A 1 172 ? 0.147 -3.565 -24.087 1.00 98.12 172 GLU A CA 1
ATOM 1418 C C . GLU A 1 172 ? 0.153 -2.551 -25.239 1.00 98.12 172 GLU A C 1
ATOM 1420 O O . GLU A 1 172 ? 1.068 -2.567 -26.063 1.00 98.12 172 GLU A O 1
ATOM 1425 N N . ALA A 1 173 ? -0.756 -1.569 -25.222 1.00 97.88 173 ALA A N 1
ATOM 1426 C CA . ALA A 1 173 ? -0.783 -0.490 -26.209 1.00 97.88 173 ALA A CA 1
ATOM 1427 C C . ALA A 1 173 ? 0.539 0.303 -26.253 1.00 97.88 173 ALA A C 1
ATOM 1429 O O . ALA A 1 173 ? 1.069 0.591 -27.327 1.00 97.88 173 ALA A O 1
ATOM 1430 N N . ARG A 1 174 ? 1.135 0.606 -25.090 1.00 98.00 174 ARG A N 1
ATOM 1431 C CA . ARG A 1 174 ? 2.449 1.273 -25.011 1.00 98.00 174 ARG A CA 1
ATOM 1432 C C . ARG A 1 174 ? 3.583 0.415 -25.570 1.00 98.00 174 ARG A C 1
ATOM 1434 O O . ARG A 1 174 ? 4.535 0.958 -26.134 1.00 98.00 174 ARG A O 1
ATOM 1441 N N . LEU A 1 175 ? 3.531 -0.902 -25.378 1.00 97.50 175 LEU A N 1
ATOM 1442 C CA . LEU A 1 175 ? 4.513 -1.818 -25.958 1.00 97.50 175 LEU A CA 1
ATOM 1443 C C . LEU A 1 175 ? 4.380 -1.858 -27.481 1.00 97.50 175 LEU A C 1
ATOM 1445 O O . LEU A 1 175 ? 5.394 -1.742 -28.168 1.00 97.50 175 LEU A O 1
ATOM 1449 N N . GLU A 1 176 ? 3.159 -1.928 -28.011 1.00 97.75 176 GLU A N 1
ATOM 1450 C CA . GLU A 1 176 ? 2.928 -1.845 -29.454 1.00 97.75 176 GLU A CA 1
ATOM 1451 C C . GLU A 1 176 ? 3.453 -0.538 -30.055 1.00 97.75 176 GLU A C 1
ATOM 1453 O O . GLU A 1 176 ? 4.117 -0.557 -31.092 1.00 97.75 176 GLU A O 1
ATOM 1458 N N . GLU A 1 177 ? 3.204 0.605 -29.410 1.00 97.69 177 GLU A N 1
ATOM 1459 C CA . GLU A 1 177 ? 3.721 1.897 -29.870 1.00 97.69 177 GLU A CA 1
ATOM 1460 C C . GLU A 1 177 ? 5.252 1.917 -29.931 1.00 97.69 177 GLU A C 1
ATOM 1462 O O . GLU A 1 177 ? 5.819 2.370 -30.928 1.00 97.69 177 GLU A O 1
ATOM 1467 N N . ARG A 1 178 ? 5.929 1.366 -28.913 1.00 97.56 178 ARG A N 1
ATOM 1468 C CA . ARG A 1 178 ? 7.395 1.234 -28.908 1.00 97.56 178 ARG A CA 1
ATOM 1469 C C . ARG A 1 178 ? 7.888 0.341 -30.038 1.00 97.56 178 ARG A C 1
ATOM 1471 O O . ARG A 1 178 ? 8.834 0.717 -30.726 1.00 97.56 178 ARG A O 1
ATOM 1478 N N . MET A 1 179 ? 7.233 -0.797 -30.266 1.00 95.75 179 MET A N 1
ATOM 1479 C CA . MET A 1 179 ? 7.575 -1.701 -31.368 1.00 95.75 179 MET A CA 1
ATOM 1480 C C . MET A 1 179 ? 7.433 -0.996 -32.724 1.00 95.75 179 MET A C 1
ATOM 1482 O O . MET A 1 179 ? 8.358 -1.031 -33.537 1.00 95.75 179 MET A O 1
ATOM 1486 N N . ARG A 1 180 ? 6.337 -0.255 -32.937 1.00 97.44 180 ARG A N 1
ATOM 1487 C CA . ARG A 1 180 ? 6.126 0.553 -34.153 1.00 97.44 180 ARG A CA 1
ATOM 1488 C C . ARG A 1 180 ? 7.180 1.656 -34.300 1.00 97.44 180 ARG A C 1
ATOM 1490 O O . ARG A 1 180 ? 7.636 1.935 -35.410 1.00 97.44 180 ARG A O 1
ATOM 1497 N N . GLU A 1 181 ? 7.583 2.304 -33.210 1.00 97.25 181 GLU A N 1
ATOM 1498 C CA . GLU A 1 181 ? 8.633 3.329 -33.232 1.00 97.25 181 GLU A CA 1
ATOM 1499 C C . GLU A 1 181 ? 10.007 2.732 -33.580 1.00 97.25 181 GLU A C 1
ATOM 1501 O O . GLU A 1 181 ? 10.758 3.305 -34.376 1.00 97.25 181 GLU A O 1
ATOM 1506 N N . GLU A 1 182 ? 10.339 1.564 -33.032 1.00 97.38 182 GLU A N 1
ATOM 1507 C CA . GLU A 1 182 ? 11.565 0.841 -33.367 1.00 97.38 182 GLU A CA 1
ATOM 1508 C C . GLU A 1 182 ? 11.604 0.414 -34.834 1.00 97.38 182 GLU A C 1
ATOM 1510 O O . GLU A 1 182 ? 12.639 0.566 -35.488 1.00 97.38 182 GLU A O 1
ATOM 1515 N N . GLU A 1 183 ? 10.488 -0.068 -35.379 1.00 97.44 183 GLU A N 1
ATOM 1516 C CA . GLU A 1 183 ? 10.362 -0.382 -36.803 1.00 97.44 183 GLU A CA 1
ATOM 1517 C C . GLU A 1 183 ? 10.578 0.855 -37.676 1.00 97.44 183 GLU A C 1
ATOM 1519 O O . GLU A 1 183 ? 11.373 0.809 -38.619 1.00 97.44 183 GLU A O 1
ATOM 1524 N N . ARG A 1 184 ? 9.968 1.995 -37.323 1.00 97.31 184 ARG A N 1
ATOM 1525 C CA . ARG A 1 184 ? 10.204 3.273 -38.017 1.00 97.31 184 ARG A CA 1
ATOM 1526 C C . ARG A 1 184 ? 11.681 3.664 -37.983 1.00 97.31 184 ARG A C 1
ATOM 1528 O O . ARG A 1 184 ? 12.240 4.021 -39.020 1.00 97.31 184 ARG A O 1
ATOM 1535 N N . LYS A 1 185 ? 12.345 3.536 -36.829 1.00 97.56 185 LYS A N 1
ATOM 1536 C CA . LYS A 1 185 ? 13.787 3.807 -36.686 1.00 97.56 185 LYS A CA 1
ATOM 1537 C C . LYS A 1 185 ? 14.638 2.852 -37.525 1.00 97.56 185 LYS A C 1
ATOM 1539 O O . LYS A 1 185 ? 15.626 3.289 -38.118 1.00 97.56 185 LYS A O 1
ATOM 1544 N N . LYS A 1 186 ? 14.288 1.564 -37.594 1.00 97.19 186 LYS A N 1
ATOM 1545 C CA . LYS A 1 186 ? 14.970 0.577 -38.452 1.00 97.19 186 LYS A CA 1
ATOM 1546 C C . LYS A 1 186 ? 14.832 0.952 -39.928 1.00 97.19 186 LYS A C 1
ATOM 1548 O O . LYS A 1 186 ? 15.852 1.080 -40.603 1.00 97.19 186 LYS A O 1
ATOM 1553 N N . GLN A 1 187 ? 13.616 1.248 -40.387 1.00 96.25 187 GLN A N 1
ATOM 1554 C CA . GLN A 1 187 ? 13.360 1.697 -41.759 1.00 96.25 187 GLN A CA 1
ATOM 1555 C C . GLN A 1 187 ? 14.113 2.992 -42.093 1.00 96.25 187 GLN A C 1
ATOM 1557 O O . GLN A 1 187 ? 14.685 3.126 -43.173 1.00 96.25 187 GLN A O 1
ATOM 1562 N N . GLU A 1 188 ? 14.165 3.956 -41.171 1.00 97.56 188 GLU A N 1
ATOM 1563 C CA . GLU A 1 188 ? 14.914 5.199 -41.372 1.00 97.56 188 GLU A CA 1
ATOM 1564 C C . GLU A 1 188 ? 16.426 4.942 -41.489 1.00 97.56 188 GLU A C 1
ATOM 1566 O O . GLU A 1 188 ? 17.093 5.495 -42.368 1.00 97.56 188 GLU A O 1
ATOM 1571 N N . ARG A 1 189 ? 16.982 4.064 -40.641 1.00 96.94 189 ARG A N 1
ATOM 1572 C CA . ARG A 1 189 ? 18.391 3.644 -40.719 1.00 96.94 189 ARG A CA 1
ATOM 1573 C C . ARG A 1 189 ? 18.696 2.949 -42.044 1.00 96.94 189 ARG A C 1
ATOM 1575 O O . ARG A 1 189 ? 19.743 3.217 -42.632 1.00 96.94 189 ARG A O 1
ATOM 1582 N N . GLU A 1 190 ? 17.804 2.094 -42.533 1.00 96.56 190 GLU A N 1
ATOM 1583 C CA . GLU A 1 190 ? 17.943 1.434 -43.835 1.00 96.56 190 GLU A CA 1
ATOM 1584 C C . GLU A 1 190 ? 17.901 2.433 -44.991 1.00 96.56 190 GLU A C 1
ATOM 1586 O O . GLU A 1 190 ? 18.798 2.415 -45.835 1.00 96.56 190 GLU A O 1
ATOM 1591 N N . LYS A 1 191 ? 16.951 3.377 -44.982 1.00 97.25 191 LYS A N 1
ATOM 1592 C CA . LYS A 1 191 ? 16.897 4.470 -45.967 1.00 97.25 191 LYS A CA 1
ATOM 1593 C C . LYS A 1 191 ? 18.193 5.285 -45.972 1.00 97.25 191 LYS A C 1
ATOM 1595 O O . LYS A 1 191 ? 18.751 5.539 -47.037 1.00 97.25 191 LYS A O 1
ATOM 1600 N N . LYS A 1 192 ? 18.731 5.639 -44.797 1.00 96.94 192 LYS A N 1
ATOM 1601 C CA . LYS A 1 192 ? 20.024 6.345 -44.679 1.00 96.94 192 LYS A CA 1
ATOM 1602 C C . LYS A 1 192 ? 21.188 5.516 -45.229 1.00 96.94 192 LYS A C 1
ATOM 1604 O O . LYS A 1 192 ? 22.039 6.059 -45.933 1.00 96.94 192 LYS A O 1
ATOM 1609 N N . ARG A 1 193 ? 21.224 4.204 -44.961 1.00 96.12 193 ARG A N 1
ATOM 1610 C CA . ARG A 1 193 ? 22.235 3.286 -45.523 1.00 96.12 193 ARG A CA 1
ATOM 1611 C C . ARG A 1 193 ? 22.152 3.222 -47.047 1.00 96.12 193 ARG A C 1
ATOM 1613 O O . ARG A 1 193 ? 23.183 3.339 -47.702 1.00 96.12 193 ARG A O 1
ATOM 1620 N N . GLN A 1 194 ? 20.950 3.096 -47.608 1.00 95.88 194 GLN A N 1
ATOM 1621 C CA . GLN A 1 194 ? 20.736 3.096 -49.057 1.00 95.88 194 GLN A CA 1
ATOM 1622 C C . GLN A 1 194 ? 21.187 4.418 -49.689 1.00 95.88 194 GLN A C 1
ATOM 1624 O O . GLN A 1 194 ? 21.961 4.405 -50.642 1.00 95.88 194 GLN A O 1
ATOM 1629 N N . GLN A 1 195 ? 20.800 5.560 -49.113 1.00 96.06 195 GLN A N 1
ATOM 1630 C CA . GLN A 1 195 ? 21.252 6.876 -49.579 1.00 96.06 195 GLN A CA 1
ATOM 1631 C C . GLN A 1 195 ? 22.779 7.012 -49.539 1.00 96.06 195 GLN A C 1
ATOM 1633 O O . GLN A 1 195 ? 23.380 7.526 -50.481 1.00 96.06 195 GLN A O 1
ATOM 1638 N N . HIS A 1 196 ? 23.423 6.536 -48.471 1.00 97.12 196 HIS A N 1
ATOM 1639 C CA . HIS A 1 196 ? 24.879 6.549 -48.359 1.00 97.12 196 HIS A CA 1
ATOM 1640 C C . HIS A 1 196 ? 25.551 5.653 -49.412 1.00 97.12 196 HIS A C 1
ATOM 1642 O O . HIS A 1 196 ? 26.548 6.054 -50.010 1.00 97.12 196 HIS A O 1
ATOM 1648 N N . LEU A 1 197 ? 25.003 4.462 -49.678 1.00 96.88 197 LEU A N 1
ATOM 1649 C CA . LEU A 1 197 ? 25.501 3.568 -50.729 1.00 96.88 197 LEU A CA 1
ATOM 1650 C C . LEU A 1 197 ? 25.398 4.209 -52.116 1.00 96.88 197 LEU A C 1
ATOM 1652 O O . LEU A 1 197 ? 26.379 4.183 -52.856 1.00 96.88 197 LEU A O 1
ATOM 1656 N N . VAL A 1 198 ? 24.264 4.839 -52.436 1.00 97.38 198 VAL A N 1
ATOM 1657 C CA . VAL A 1 198 ? 24.071 5.562 -53.704 1.00 97.38 198 VAL A CA 1
ATOM 1658 C C . VAL A 1 198 ? 25.076 6.709 -53.834 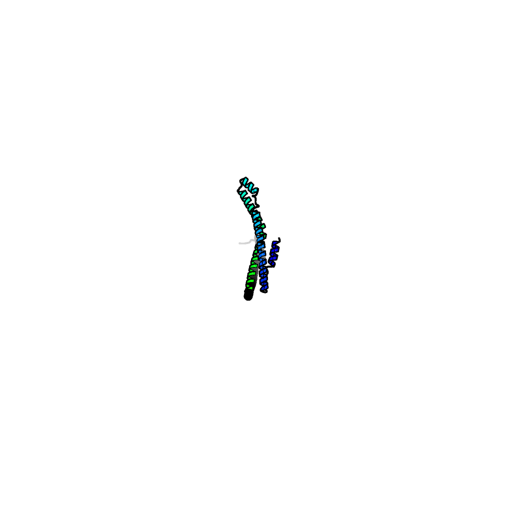1.00 97.38 198 VAL A C 1
ATOM 1660 O O . VAL A 1 198 ? 25.758 6.805 -54.852 1.00 97.38 198 VAL A O 1
ATOM 1663 N N . LYS A 1 199 ? 25.256 7.527 -52.787 1.00 97.12 199 LYS A N 1
ATOM 1664 C CA . LYS A 1 199 ? 26.268 8.601 -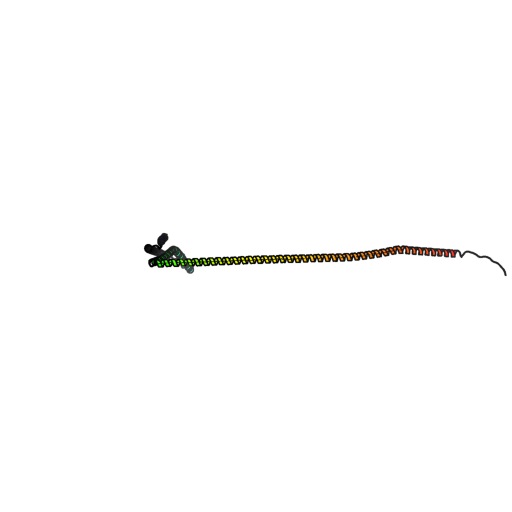52.778 1.00 97.12 199 LYS A CA 1
ATOM 1665 C C . LYS A 1 199 ? 27.683 8.063 -52.995 1.00 97.12 199 LYS A C 1
ATOM 1667 O O . LYS A 1 199 ? 28.439 8.621 -53.783 1.00 97.12 199 LYS A O 1
ATOM 1672 N N . LYS A 1 200 ? 28.040 6.955 -52.339 1.00 96.94 200 LYS A N 1
ATOM 1673 C CA . LYS A 1 200 ? 29.351 6.311 -52.508 1.00 96.94 200 LYS A CA 1
ATOM 1674 C C . LYS A 1 200 ? 29.544 5.779 -53.932 1.00 96.94 200 LYS A C 1
ATOM 1676 O O . LYS A 1 200 ? 30.630 5.907 -54.489 1.00 96.94 200 LYS A O 1
ATOM 1681 N N . GLN A 1 201 ? 28.503 5.208 -54.542 1.00 95.50 201 GLN A N 1
ATOM 1682 C CA . GLN A 1 201 ? 28.540 4.781 -55.944 1.00 95.50 201 GLN A CA 1
ATOM 1683 C C . GLN A 1 201 ? 28.735 5.969 -56.894 1.00 95.50 201 GLN A C 1
ATOM 1685 O O . GLN A 1 201 ? 29.572 5.880 -57.787 1.00 95.50 201 GLN A O 1
ATOM 1690 N N . GLN A 1 202 ? 28.033 7.083 -56.672 1.00 95.94 202 GLN A N 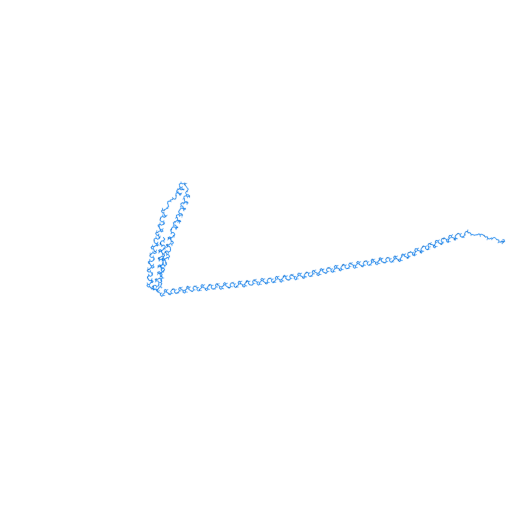1
ATOM 1691 C CA . GLN A 1 202 ? 28.204 8.315 -57.451 1.00 95.94 202 GLN A CA 1
ATOM 1692 C C . GLN A 1 202 ? 29.632 8.859 -57.343 1.00 95.94 202 GLN A C 1
ATOM 1694 O O . GLN A 1 202 ? 30.272 9.081 -58.365 1.00 95.94 202 GLN A O 1
ATOM 1699 N N . GLN A 1 203 ? 30.181 8.961 -56.130 1.00 95.56 203 GLN A N 1
ATOM 1700 C CA . GLN A 1 203 ? 31.568 9.392 -55.918 1.00 95.56 203 GLN A CA 1
ATOM 1701 C C . GLN A 1 203 ? 32.577 8.480 -56.624 1.00 95.56 203 GLN A C 1
ATOM 1703 O O . GLN A 1 203 ? 33.519 8.962 -57.249 1.00 95.56 203 GLN A O 1
ATOM 1708 N N . ASN A 1 204 ? 32.374 7.160 -56.573 1.00 97.00 204 ASN A N 1
ATOM 1709 C CA . ASN A 1 204 ? 33.226 6.212 -57.289 1.00 97.00 204 ASN A CA 1
ATOM 1710 C C . ASN A 1 204 ? 33.133 6.394 -58.816 1.00 97.00 204 ASN A C 1
ATOM 1712 O O . ASN A 1 204 ? 34.140 6.251 -59.508 1.00 97.00 204 ASN A O 1
ATOM 1716 N N . LEU A 1 205 ? 31.945 6.692 -59.354 1.00 96.69 205 LEU A N 1
ATOM 1717 C CA . LEU A 1 205 ? 31.759 6.989 -60.779 1.00 96.69 205 LEU A CA 1
ATOM 1718 C C . LEU A 1 205 ? 32.448 8.300 -61.172 1.00 96.69 205 LEU A C 1
ATOM 1720 O O . LEU A 1 205 ? 33.169 8.315 -62.165 1.00 96.69 205 LEU A O 1
ATOM 1724 N N . GLU A 1 206 ? 32.308 9.358 -60.372 1.00 96.12 206 GLU A N 1
ATOM 1725 C CA . GLU A 1 206 ? 32.998 10.638 -60.583 1.00 96.12 206 GLU A CA 1
ATOM 1726 C C . GLU A 1 206 ? 34.522 10.477 -60.540 1.00 96.12 206 GLU A C 1
ATOM 1728 O O . GLU A 1 206 ? 35.234 11.022 -61.380 1.00 96.12 206 GLU A O 1
ATOM 1733 N N . GLN A 1 207 ? 35.049 9.694 -59.593 1.00 95.88 207 GLN A N 1
ATOM 1734 C CA . GLN A 1 207 ? 36.480 9.391 -59.527 1.00 95.88 207 GLN A CA 1
ATOM 1735 C C . GLN A 1 207 ? 36.957 8.638 -60.771 1.00 95.88 207 GLN A C 1
ATOM 1737 O O . GLN A 1 207 ? 37.997 8.986 -61.329 1.00 95.88 207 GLN A O 1
ATOM 1742 N N . LYS A 1 208 ? 36.190 7.646 -61.243 1.00 95.75 208 LYS A N 1
ATOM 1743 C CA . LYS A 1 208 ? 36.491 6.931 -62.492 1.00 95.75 208 LYS A CA 1
ATOM 1744 C C . LYS A 1 208 ? 36.453 7.857 -63.708 1.00 95.75 208 LYS A C 1
ATOM 1746 O O . LYS A 1 208 ? 37.316 7.740 -64.571 1.00 95.75 208 LYS A O 1
ATOM 1751 N N . GLN A 1 209 ? 35.493 8.780 -63.772 1.00 95.56 209 GLN A N 1
ATOM 1752 C CA . GLN A 1 209 ? 35.412 9.783 -64.837 1.00 95.56 209 GLN A CA 1
ATOM 1753 C C . GLN A 1 209 ? 36.630 10.710 -64.818 1.00 95.56 209 GLN A C 1
ATOM 1755 O O . GLN A 1 209 ? 37.298 10.833 -65.839 1.00 95.56 209 GLN A O 1
ATOM 1760 N N . LYS A 1 210 ? 36.999 11.253 -63.652 1.00 96.38 210 LYS A N 1
ATOM 1761 C CA . LYS A 1 210 ? 38.209 12.077 -63.489 1.00 96.38 210 LYS A CA 1
ATOM 1762 C C . LYS A 1 210 ? 39.480 11.326 -63.884 1.00 96.38 210 LYS A C 1
ATOM 1764 O O . LYS A 1 210 ? 40.334 11.876 -64.567 1.00 96.38 210 LYS A O 1
ATOM 1769 N N . GLN A 1 211 ? 39.611 10.057 -63.495 1.00 94.94 211 GLN A N 1
ATOM 1770 C CA . GLN A 1 211 ? 40.738 9.216 -63.915 1.00 94.94 211 GLN A CA 1
ATOM 1771 C C . GLN A 1 211 ? 40.762 9.006 -65.434 1.00 94.94 211 GLN A C 1
ATOM 1773 O O . GLN A 1 211 ? 41.828 9.079 -66.042 1.00 94.94 211 GLN A O 1
ATOM 1778 N N . ALA A 1 212 ? 39.602 8.780 -66.056 1.00 94.75 212 ALA A N 1
ATOM 1779 C CA . ALA A 1 212 ? 39.491 8.646 -67.504 1.00 94.75 212 ALA A CA 1
ATOM 1780 C C . ALA A 1 212 ? 39.834 9.956 -68.238 1.00 94.75 212 ALA A C 1
ATOM 1782 O O . ALA A 1 212 ? 40.489 9.912 -69.277 1.00 94.75 212 ALA A O 1
ATOM 1783 N N . GLU A 1 213 ? 39.438 11.112 -67.703 1.00 96.38 213 GLU A N 1
ATOM 1784 C CA . GLU A 1 213 ? 39.800 12.435 -68.229 1.00 96.38 213 GLU A CA 1
ATOM 1785 C C . GLU A 1 213 ? 41.304 12.690 -68.128 1.00 96.38 213 GLU A C 1
ATOM 1787 O O . GLU A 1 213 ? 41.935 12.988 -69.141 1.00 96.38 213 GLU A O 1
ATOM 1792 N N . LEU A 1 214 ? 41.904 12.463 -66.955 1.00 96.25 214 LEU A N 1
ATOM 1793 C CA . LEU A 1 214 ? 43.353 12.573 -66.760 1.00 96.25 214 LEU A CA 1
ATOM 1794 C C . LEU A 1 214 ? 44.128 11.654 -67.713 1.00 96.25 214 LEU A C 1
ATOM 1796 O O . LEU A 1 214 ? 45.149 12.053 -68.275 1.00 96.25 214 LEU A O 1
ATOM 1800 N N . TYR A 1 215 ? 43.634 10.434 -67.936 1.00 95.19 215 TYR A N 1
ATOM 1801 C CA . TYR A 1 215 ? 44.223 9.507 -68.899 1.00 95.19 215 TYR A CA 1
ATOM 1802 C C . TYR A 1 215 ? 44.117 10.027 -70.340 1.00 95.19 215 TYR A C 1
ATOM 1804 O O . TYR A 1 215 ? 45.100 9.979 -71.080 1.00 95.19 215 TYR A O 1
ATOM 1812 N N . ARG A 1 216 ? 42.964 10.581 -70.740 1.00 94.06 216 ARG A N 1
ATOM 1813 C CA . ARG A 1 216 ? 42.785 11.205 -72.064 1.00 94.06 216 ARG A CA 1
ATOM 1814 C C . ARG A 1 216 ? 43.722 12.394 -72.261 1.00 94.06 216 ARG A C 1
ATOM 1816 O O . ARG A 1 216 ? 44.363 12.476 -73.307 1.00 94.06 216 ARG A O 1
ATOM 1823 N N . GLU A 1 217 ? 43.847 13.274 -71.269 1.00 94.44 217 GLU A N 1
ATOM 1824 C CA . GLU A 1 217 ? 44.781 14.405 -71.314 1.00 94.44 217 GLU A CA 1
ATOM 1825 C C . GLU A 1 217 ? 46.233 13.938 -71.442 1.00 94.44 217 GLU A C 1
ATOM 1827 O O . GLU A 1 217 ? 47.002 14.484 -72.237 1.00 94.44 217 GLU A O 1
ATOM 1832 N N . TRP A 1 218 ? 46.614 12.906 -70.685 1.00 94.94 218 TRP A N 1
ATOM 1833 C CA . TRP A 1 218 ? 47.940 12.303 -70.770 1.00 94.94 218 TRP A CA 1
ATOM 1834 C C . TRP A 1 218 ? 48.203 11.708 -72.159 1.00 94.94 218 TRP A C 1
ATOM 1836 O O . TRP A 1 218 ? 49.243 11.989 -72.756 1.00 94.94 218 TRP A O 1
ATOM 1846 N N . CYS A 1 219 ? 47.246 10.963 -72.724 1.00 92.56 219 CYS A N 1
ATOM 1847 C CA . CYS A 1 219 ? 47.323 10.449 -74.092 1.00 92.56 219 CYS A CA 1
ATOM 1848 C C . CYS A 1 219 ? 47.461 11.580 -75.117 1.00 92.56 219 CYS A C 1
ATOM 1850 O O . CYS A 1 219 ? 48.324 11.505 -75.986 1.00 92.56 219 CYS A O 1
ATOM 1852 N N . GLN A 1 220 ? 46.683 12.658 -74.993 1.00 92.19 220 GLN A N 1
ATOM 1853 C CA . GLN A 1 220 ? 46.741 13.802 -75.905 1.00 92.19 220 GLN A CA 1
ATOM 1854 C C . GLN A 1 220 ? 48.086 14.543 -75.822 1.00 92.19 220 GLN A C 1
ATOM 1856 O O . GLN A 1 220 ? 48.660 14.926 -76.849 1.00 92.19 220 GLN A O 1
ATOM 1861 N N . LYS A 1 221 ? 48.636 14.715 -74.612 1.00 90.44 221 LYS A N 1
ATOM 1862 C CA . LYS A 1 221 ? 49.983 15.269 -74.409 1.00 90.44 221 LYS A CA 1
ATOM 1863 C C . LYS A 1 221 ? 51.048 14.362 -75.016 1.00 90.44 221 LYS A C 1
ATOM 1865 O O . LYS A 1 221 ? 51.905 14.853 -75.744 1.00 90.44 221 LYS A O 1
ATOM 1870 N N . ASN A 1 222 ? 50.963 13.054 -74.806 1.00 90.19 222 ASN A N 1
ATOM 1871 C CA . ASN A 1 222 ? 51.914 12.111 -75.386 1.00 90.19 222 ASN A CA 1
ATOM 1872 C C . ASN A 1 222 ? 51.817 12.033 -76.908 1.00 90.19 222 ASN A C 1
ATOM 1874 O O . ASN A 1 222 ? 52.844 11.983 -77.574 1.00 90.19 222 ASN A O 1
ATOM 1878 N N . ASP A 1 223 ? 50.620 12.074 -77.483 1.00 90.06 223 ASP A N 1
ATOM 1879 C CA . ASP A 1 223 ? 50.444 12.100 -78.933 1.00 90.06 223 ASP A CA 1
ATOM 1880 C C . ASP A 1 223 ? 50.969 13.401 -79.541 1.00 90.06 223 ASP A C 1
ATOM 1882 O O . ASP A 1 223 ? 51.582 13.376 -80.610 1.00 90.06 223 ASP A O 1
ATOM 1886 N N . SER A 1 224 ? 50.799 14.540 -78.859 1.00 87.44 224 SER A N 1
ATOM 1887 C CA . SER A 1 224 ? 51.402 15.800 -79.305 1.00 87.44 224 SER A CA 1
ATOM 1888 C C . SER A 1 224 ? 52.933 15.764 -79.214 1.00 87.44 224 SER A C 1
ATOM 1890 O O . SER A 1 224 ? 53.601 16.173 -80.166 1.00 87.44 224 SER A O 1
ATOM 1892 N N . GLN A 1 225 ? 53.501 15.176 -78.154 1.00 88.69 225 GLN A N 1
ATOM 1893 C CA . GLN A 1 225 ? 54.943 14.940 -78.031 1.00 88.69 225 GLN A CA 1
ATOM 1894 C C . GLN A 1 225 ? 55.472 13.978 -79.101 1.00 88.69 225 GLN A C 1
ATOM 1896 O O . GLN A 1 225 ? 56.476 14.285 -79.741 1.00 88.69 225 GLN A O 1
ATOM 1901 N N . LYS A 1 226 ? 54.783 12.861 -79.365 1.00 87.69 226 LYS A N 1
ATOM 1902 C CA . LYS A 1 226 ? 55.126 11.916 -80.439 1.00 87.69 226 LYS A CA 1
ATOM 1903 C C . LYS A 1 226 ? 55.111 12.603 -81.801 1.00 87.69 226 LYS A C 1
ATOM 1905 O O . LYS A 1 226 ? 56.069 12.468 -82.555 1.00 87.69 226 LYS A O 1
ATOM 1910 N N . LYS A 1 227 ? 54.075 13.393 -82.109 1.00 88.44 227 LYS A N 1
ATOM 1911 C CA . LYS A 1 227 ? 54.003 14.186 -83.350 1.00 88.44 227 LYS A CA 1
ATOM 1912 C C . LYS A 1 227 ? 55.137 15.208 -83.440 1.00 88.44 227 LYS A C 1
ATOM 1914 O O . LYS A 1 227 ? 55.721 15.364 -84.508 1.00 88.44 227 LYS A O 1
ATOM 1919 N N . ALA A 1 228 ? 55.478 15.886 -82.343 1.00 88.06 228 ALA A N 1
ATOM 1920 C CA . ALA A 1 228 ? 56.600 16.823 -82.304 1.00 88.06 228 ALA A CA 1
ATOM 1921 C C . ALA A 1 228 ? 57.947 16.116 -82.521 1.00 88.06 228 ALA A C 1
ATOM 1923 O O . ALA A 1 228 ? 58.782 16.615 -83.274 1.00 88.06 228 ALA A O 1
ATOM 1924 N N . TYR A 1 229 ? 58.144 14.945 -81.912 1.00 89.75 229 TYR A N 1
ATOM 1925 C CA . TYR A 1 229 ? 59.337 14.126 -82.101 1.00 89.75 229 TYR A CA 1
ATOM 1926 C C . TYR A 1 229 ? 59.449 13.627 -83.542 1.00 89.75 229 TYR A C 1
ATOM 1928 O O . TYR A 1 229 ? 60.494 13.803 -84.156 1.00 89.75 229 TYR A O 1
ATOM 1936 N N . LEU A 1 230 ? 58.361 13.110 -84.121 1.00 88.56 230 LEU A N 1
ATOM 1937 C CA . LEU A 1 230 ? 58.308 12.697 -85.526 1.00 88.56 230 LEU A CA 1
ATOM 1938 C C . LEU A 1 230 ? 58.613 13.862 -86.476 1.00 88.56 230 LEU A C 1
ATOM 1940 O O . LEU A 1 230 ? 59.397 13.691 -87.402 1.00 88.56 230 LEU A O 1
ATOM 1944 N N . ARG A 1 231 ? 58.070 15.063 -86.226 1.00 87.94 231 ARG A N 1
ATOM 1945 C CA . ARG A 1 231 ? 58.402 16.267 -87.011 1.00 87.94 231 ARG A CA 1
ATOM 1946 C C . ARG A 1 231 ? 59.879 16.639 -86.898 1.00 87.94 231 ARG A C 1
ATOM 1948 O O . ARG A 1 231 ? 60.498 16.927 -87.913 1.00 87.94 231 ARG A O 1
ATOM 1955 N N . LYS A 1 232 ? 60.454 16.617 -85.689 1.00 88.56 232 LYS A N 1
ATOM 1956 C CA . LYS A 1 232 ? 61.888 16.882 -85.482 1.00 88.56 232 LYS A CA 1
ATOM 1957 C C . LYS A 1 232 ? 62.751 15.835 -86.182 1.00 88.56 232 LYS A C 1
ATOM 1959 O O . LYS A 1 232 ? 63.657 16.210 -86.913 1.00 88.56 232 LYS A O 1
ATOM 1964 N N . ALA A 1 233 ? 62.451 14.551 -86.003 1.00 88.56 233 ALA A N 1
ATOM 1965 C CA . ALA A 1 233 ? 63.152 13.451 -86.657 1.00 88.56 233 ALA A CA 1
ATOM 1966 C C . ALA A 1 233 ? 63.084 13.571 -88.187 1.00 88.56 233 ALA A C 1
ATOM 1968 O O . AL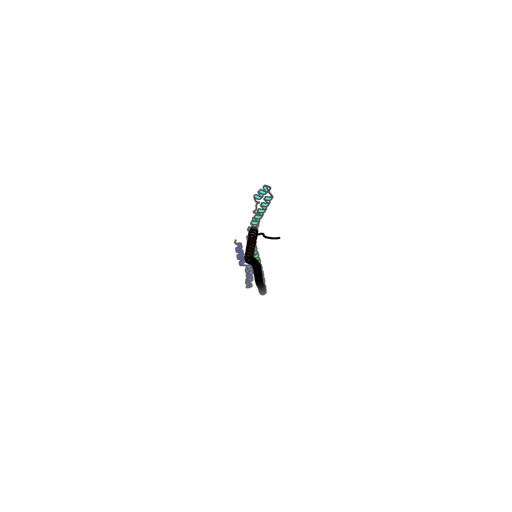A A 1 233 ? 64.097 13.401 -88.857 1.00 88.56 233 ALA A O 1
ATOM 1969 N N . TRP A 1 234 ? 61.924 13.947 -88.733 1.00 91.38 234 TRP A N 1
ATOM 1970 C CA . TRP A 1 234 ? 61.752 14.196 -90.163 1.00 91.38 234 TRP A CA 1
ATOM 1971 C C . TRP A 1 234 ? 62.569 15.401 -90.652 1.00 91.38 234 TRP A C 1
ATOM 1973 O O . TRP A 1 234 ? 63.269 15.290 -91.655 1.00 91.38 234 TRP A O 1
ATOM 1983 N N . LEU A 1 235 ? 62.566 16.521 -89.916 1.00 88.88 235 LEU A N 1
ATOM 1984 C CA . LEU A 1 235 ? 63.398 17.690 -90.229 1.00 88.88 235 LEU A CA 1
ATOM 1985 C C . LEU A 1 235 ? 64.894 17.343 -90.202 1.00 88.88 235 LEU A C 1
ATOM 1987 O O . LEU A 1 235 ? 65.591 17.604 -91.177 1.00 88.88 235 LEU A O 1
ATOM 1991 N N . PHE A 1 236 ? 65.388 16.693 -89.146 1.00 89.50 236 PHE A N 1
ATOM 1992 C CA . PHE A 1 236 ? 66.786 16.250 -89.075 1.00 89.50 236 PHE A CA 1
ATOM 1993 C C . PHE A 1 236 ? 67.141 15.259 -90.189 1.00 89.50 236 PHE A C 1
ATOM 1995 O O . PHE A 1 236 ? 68.206 15.380 -90.793 1.00 89.50 236 PHE A O 1
ATOM 2002 N N . GLY A 1 237 ? 66.239 14.326 -90.503 1.00 87.44 237 GLY A N 1
ATOM 2003 C CA . GLY A 1 237 ? 66.387 13.401 -91.625 1.00 87.44 237 GLY A CA 1
ATOM 2004 C C . GLY A 1 237 ? 66.511 14.129 -92.964 1.00 87.44 237 GLY A C 1
ATOM 2005 O O . GLY A 1 237 ? 67.431 13.843 -93.725 1.00 87.44 237 GLY A O 1
ATOM 2006 N N . SER A 1 238 ? 65.650 15.118 -93.224 1.00 84.56 238 SER A N 1
ATOM 2007 C CA . SER A 1 238 ? 65.698 15.925 -94.451 1.00 84.56 238 SER A CA 1
ATOM 2008 C C . SER A 1 238 ? 66.968 16.774 -94.560 1.00 84.56 238 SER A C 1
ATOM 2010 O O . SER A 1 238 ? 67.565 16.832 -95.630 1.00 84.56 238 SER A O 1
ATOM 2012 N N . ILE A 1 239 ? 67.433 17.371 -93.455 1.00 87.19 239 ILE A N 1
ATOM 2013 C CA . ILE A 1 239 ? 68.673 18.160 -93.427 1.00 87.19 239 ILE A CA 1
ATOM 2014 C C . ILE A 1 239 ? 69.873 17.252 -93.696 1.00 87.19 239 ILE A C 1
ATOM 2016 O O . ILE A 1 239 ? 70.698 17.576 -94.543 1.00 87.19 239 ILE A O 1
ATOM 2020 N N . SER A 1 240 ? 69.950 16.099 -93.023 1.00 85.56 240 SER A N 1
ATOM 2021 C CA . SER A 1 240 ? 71.012 15.112 -93.243 1.00 85.56 240 SER A CA 1
ATOM 2022 C C . SER A 1 240 ? 71.033 14.628 -94.696 1.00 85.56 240 SER A C 1
ATOM 2024 O O . SER A 1 240 ? 72.082 14.643 -95.336 1.00 85.56 240 SER A O 1
ATOM 2026 N N . PHE A 1 241 ? 69.867 14.300 -95.261 1.00 86.81 241 PHE A N 1
ATOM 2027 C CA . PHE A 1 241 ? 69.740 13.888 -96.658 1.00 86.81 241 PHE A CA 1
ATOM 2028 C C . PHE A 1 241 ? 70.179 14.991 -97.637 1.00 86.81 241 PHE A C 1
ATOM 2030 O O . PHE A 1 241 ? 70.954 14.724 -98.555 1.00 86.81 241 PHE A O 1
ATOM 2037 N N . CYS A 1 242 ? 69.771 16.244 -97.408 1.00 84.12 242 CYS A N 1
ATOM 2038 C CA . CYS A 1 242 ? 70.235 17.390 -98.192 1.00 84.12 242 CYS A CA 1
ATOM 2039 C C . CYS A 1 242 ? 71.750 17.595 -98.075 1.00 84.12 242 CYS A C 1
ATOM 2041 O O . CYS A 1 242 ? 72.396 17.834 -99.088 1.00 84.12 242 CYS A O 1
ATOM 2043 N N . CYS A 1 243 ? 72.343 17.461 -96.885 1.00 81.75 243 CYS A N 1
ATOM 2044 C CA . CYS A 1 243 ? 73.794 17.548 -96.708 1.00 81.75 243 CYS A CA 1
ATOM 2045 C C . CYS A 1 243 ? 74.524 16.439 -97.478 1.00 81.75 243 CYS A C 1
ATOM 2047 O O . CYS A 1 243 ? 75.500 16.724 -98.165 1.00 81.75 243 CYS A O 1
ATOM 2049 N N . VAL A 1 244 ? 74.035 15.197 -97.431 1.00 84.44 244 VAL A N 1
ATOM 2050 C CA . VAL A 1 244 ? 74.630 14.068 -98.168 1.00 84.44 244 VAL A CA 1
ATOM 2051 C C . VAL A 1 244 ? 74.552 14.264 -99.685 1.00 84.44 244 VAL A C 1
ATOM 2053 O O . VAL A 1 244 ? 75.444 13.802 -100.385 1.00 84.44 244 VAL A O 1
ATOM 2056 N N . LEU A 1 245 ? 73.546 14.976 -100.205 1.00 84.81 245 LEU A N 1
ATOM 2057 C CA . LEU A 1 245 ? 73.450 15.318 -101.631 1.00 84.81 245 LEU A CA 1
ATOM 2058 C C . LEU A 1 245 ? 74.251 16.573 -102.013 1.00 84.81 245 LEU A C 1
ATOM 2060 O O . LEU A 1 245 ? 74.845 16.627 -103.088 1.00 84.81 245 LEU A O 1
ATOM 2064 N N . LEU A 1 246 ? 74.292 17.585 -101.146 1.00 83.50 246 LEU A N 1
ATOM 2065 C CA . LEU A 1 246 ? 74.967 18.856 -101.420 1.00 83.50 246 LEU A CA 1
ATOM 2066 C C . LEU A 1 246 ? 76.485 18.765 -101.256 1.00 83.50 246 LEU A C 1
ATOM 2068 O O . LEU A 1 246 ? 77.200 19.397 -102.024 1.00 83.50 246 LEU A O 1
ATOM 2072 N N . VAL A 1 247 ? 76.993 17.973 -100.308 1.00 82.44 247 VAL A N 1
ATOM 2073 C CA . VAL A 1 247 ? 78.439 17.761 -100.114 1.00 82.44 247 VAL A CA 1
ATOM 2074 C C . VAL A 1 247 ? 79.128 17.212 -101.373 1.00 82.44 247 VAL A C 1
ATOM 2076 O O . VAL A 1 247 ? 80.126 17.805 -101.780 1.00 82.44 247 VAL A O 1
ATOM 2079 N N . PRO A 1 248 ? 78.638 16.151 -102.047 1.00 81.69 248 PRO A N 1
ATOM 2080 C CA . PRO A 1 248 ? 79.249 15.678 -103.283 1.00 81.69 248 PRO A CA 1
ATOM 2081 C C . PRO A 1 248 ? 79.086 16.682 -104.424 1.00 81.69 248 PRO A C 1
ATOM 2083 O O . PRO A 1 248 ? 80.034 16.868 -105.174 1.00 81.69 248 PRO A O 1
ATOM 2086 N N . LEU A 1 249 ? 77.956 17.391 -104.536 1.00 83.38 249 LEU A N 1
ATOM 2087 C CA . LEU A 1 249 ? 77.799 18.454 -105.542 1.00 83.38 249 LEU A CA 1
ATOM 2088 C C . LEU A 1 249 ? 78.780 19.615 -105.318 1.00 83.38 249 LEU A C 1
ATOM 2090 O O . LEU A 1 249 ? 79.371 20.121 -106.270 1.00 83.38 249 LEU A O 1
ATOM 2094 N N . TRP A 1 250 ? 79.000 20.008 -104.064 1.00 86.00 250 TRP A N 1
ATOM 2095 C CA . TRP A 1 250 ? 79.982 21.022 -103.696 1.00 86.00 250 TRP A CA 1
ATOM 2096 C C . TRP A 1 250 ? 81.416 20.541 -103.943 1.00 86.00 250 TRP A C 1
ATOM 2098 O O . TRP A 1 250 ? 82.212 21.286 -104.506 1.00 86.00 250 TRP A O 1
ATOM 2108 N N . LEU A 1 251 ? 81.735 19.284 -103.613 1.00 84.25 251 LEU A N 1
ATOM 2109 C CA . LEU A 1 251 ? 83.023 18.665 -103.942 1.00 84.25 251 LEU A CA 1
ATOM 2110 C C . LEU A 1 251 ? 83.247 18.599 -105.455 1.00 84.25 251 LEU A C 1
ATOM 2112 O O . LEU A 1 251 ? 84.331 18.942 -105.913 1.00 84.25 251 LEU A O 1
ATOM 2116 N N . ILE A 1 252 ? 82.230 18.236 -106.240 1.00 83.81 252 ILE A N 1
ATOM 2117 C CA . ILE A 1 252 ? 82.281 18.264 -107.709 1.00 83.81 252 ILE A CA 1
ATOM 2118 C C . ILE A 1 252 ? 82.530 19.693 -108.202 1.00 83.81 252 ILE A C 1
ATOM 2120 O O . ILE A 1 252 ? 83.388 19.898 -109.055 1.00 83.81 252 ILE A O 1
ATOM 2124 N N . SER A 1 253 ? 81.849 20.697 -107.640 1.00 82.50 253 SER A N 1
ATOM 2125 C CA . SER A 1 253 ? 82.093 22.106 -107.968 1.00 82.50 253 SER A CA 1
ATOM 2126 C C . SER A 1 253 ? 83.517 22.548 -107.616 1.00 82.50 253 SER A C 1
ATOM 2128 O O . SER A 1 253 ? 84.130 23.282 -108.388 1.00 82.50 253 SER A O 1
ATOM 2130 N N . LEU A 1 254 ? 84.061 22.117 -106.475 1.00 82.44 254 LEU A N 1
ATOM 2131 C CA . LEU A 1 254 ? 85.443 22.395 -106.083 1.00 82.44 254 LEU A CA 1
ATOM 2132 C C . LEU A 1 254 ? 86.432 21.732 -107.036 1.00 82.44 254 LEU A C 1
ATOM 2134 O O . LEU A 1 254 ? 87.369 22.388 -107.477 1.00 82.44 254 LEU A O 1
ATOM 2138 N N . ILE A 1 255 ? 86.203 20.466 -107.389 1.00 83.75 255 ILE A N 1
ATOM 2139 C CA . ILE A 1 255 ? 87.007 19.729 -108.368 1.00 83.75 255 ILE A CA 1
ATOM 2140 C C . ILE A 1 255 ? 86.970 20.453 -109.717 1.00 83.75 255 ILE A C 1
ATOM 2142 O O . ILE A 1 255 ? 88.021 20.676 -110.306 1.00 83.75 255 ILE A O 1
ATOM 2146 N N . LEU A 1 256 ? 85.799 20.905 -110.175 1.00 83.12 256 LEU A N 1
ATOM 2147 C CA . LEU A 1 256 ? 85.658 21.697 -111.400 1.00 83.12 256 LEU A CA 1
ATOM 2148 C C . LEU A 1 256 ? 86.400 23.038 -111.317 1.00 83.12 256 LEU A C 1
ATOM 2150 O O . LEU A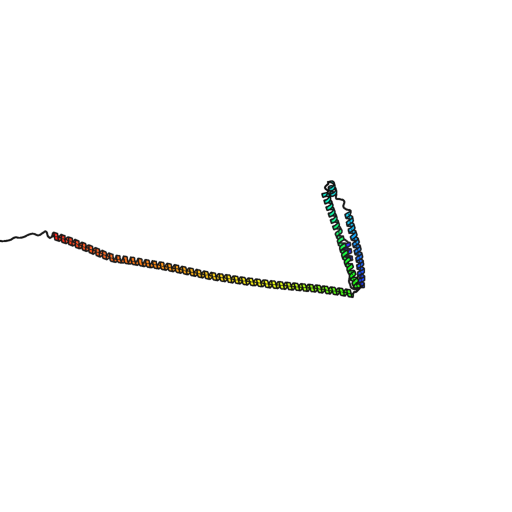 1 256 ? 87.083 23.403 -112.268 1.00 83.12 256 LEU A O 1
ATOM 2154 N N . GLN A 1 257 ? 86.337 23.754 -110.188 1.00 80.31 257 GLN A N 1
ATOM 2155 C CA . GLN A 1 257 ? 87.123 24.978 -109.979 1.00 80.31 257 GLN A CA 1
ATOM 2156 C C . GLN A 1 257 ? 88.634 24.707 -109.971 1.00 80.31 257 GLN A C 1
ATOM 2158 O O . GLN A 1 257 ? 89.407 25.526 -110.470 1.00 80.31 257 GLN A O 1
ATOM 2163 N N . LEU A 1 258 ? 89.064 23.568 -109.426 1.00 81.25 258 LEU A N 1
ATOM 2164 C CA . LEU A 1 258 ? 90.463 23.143 -109.391 1.00 81.25 258 LEU A CA 1
ATOM 2165 C C . LEU A 1 258 ? 90.957 22.760 -110.789 1.00 81.25 258 LEU A C 1
ATOM 2167 O O . LEU A 1 258 ? 92.026 23.209 -111.192 1.00 81.25 258 LEU A O 1
ATOM 2171 N N . ILE A 1 259 ? 90.146 22.027 -111.560 1.00 80.50 259 ILE A N 1
ATOM 2172 C CA . ILE A 1 259 ? 90.387 21.733 -112.979 1.00 80.50 259 ILE A CA 1
ATOM 2173 C C . ILE A 1 259 ? 90.457 23.034 -113.777 1.00 80.50 259 ILE A C 1
ATOM 2175 O O . ILE A 1 259 ? 91.389 23.209 -114.551 1.00 80.50 259 ILE A O 1
ATOM 2179 N N . PHE A 1 260 ? 89.538 23.977 -113.556 1.00 79.69 260 PHE A N 1
ATOM 2180 C CA . PHE A 1 260 ? 89.539 25.268 -114.241 1.00 79.69 260 PHE A CA 1
ATOM 2181 C C . PHE A 1 260 ? 90.784 26.096 -113.896 1.00 79.69 260 PHE A C 1
ATOM 2183 O O . PHE A 1 260 ? 91.414 26.661 -114.786 1.00 79.69 260 PHE A O 1
ATOM 2190 N N . LYS A 1 261 ? 91.209 26.125 -112.625 1.00 75.50 261 LYS A N 1
ATOM 2191 C CA . LYS A 1 261 ? 92.472 26.765 -112.219 1.00 75.50 261 LYS A CA 1
ATOM 2192 C C . LYS A 1 261 ? 93.700 26.059 -112.793 1.00 75.50 261 LYS A C 1
ATOM 2194 O O . LYS A 1 261 ? 94.644 26.745 -113.168 1.00 75.50 261 LYS A O 1
ATOM 2199 N N . LEU A 1 262 ? 93.694 24.730 -112.899 1.00 76.50 262 LEU A N 1
ATOM 2200 C CA . LEU A 1 262 ? 94.758 23.965 -113.556 1.00 76.50 262 LEU A CA 1
ATOM 2201 C C . LEU A 1 262 ? 94.788 24.238 -115.062 1.00 76.50 262 LEU A C 1
ATOM 2203 O O . LEU A 1 262 ? 95.863 24.476 -115.594 1.00 76.50 262 LEU A O 1
ATOM 2207 N N . GLN A 1 263 ? 93.638 24.304 -115.739 1.00 69.62 263 GLN A N 1
ATOM 2208 C CA . GLN A 1 263 ? 93.539 24.706 -117.144 1.00 69.62 263 GLN A CA 1
ATOM 2209 C C . GLN A 1 263 ? 94.036 26.137 -117.350 1.00 69.62 263 GLN A C 1
ATOM 2211 O O . GLN A 1 263 ? 94.847 26.365 -118.238 1.00 69.62 263 GLN A O 1
ATOM 2216 N N . MET A 1 264 ? 93.623 27.088 -116.509 1.00 69.19 264 MET A N 1
ATOM 2217 C CA . MET A 1 264 ? 94.089 28.477 -116.576 1.00 69.19 264 MET A CA 1
ATOM 2218 C C . MET A 1 264 ? 95.584 28.600 -116.250 1.00 69.19 264 MET A C 1
ATOM 2220 O O . MET A 1 264 ? 96.283 29.367 -116.901 1.00 69.19 264 MET A O 1
ATOM 2224 N N . GLY A 1 265 ? 96.106 27.810 -115.307 1.00 66.62 265 GLY A N 1
ATOM 2225 C CA . GLY A 1 265 ? 97.541 27.718 -115.023 1.00 66.62 265 GLY A CA 1
ATOM 2226 C C . GLY A 1 265 ? 98.331 27.089 -116.174 1.00 66.62 265 GLY A C 1
ATOM 2227 O O . GLY A 1 265 ? 99.433 27.531 -116.484 1.00 66.62 265 GLY A O 1
ATOM 2228 N N . MET A 1 266 ? 97.750 26.111 -116.868 1.00 62.94 266 MET A N 1
ATOM 2229 C CA . MET A 1 266 ? 98.340 25.484 -118.048 1.00 62.94 266 MET A CA 1
ATOM 2230 C C . MET A 1 266 ? 98.314 26.435 -119.254 1.00 62.94 266 MET A C 1
ATOM 2232 O O . MET A 1 266 ? 99.303 26.526 -119.971 1.00 62.94 266 MET A O 1
ATOM 2236 N N . TRP A 1 267 ? 97.253 27.232 -119.421 1.00 59.88 267 TRP A N 1
ATOM 2237 C CA . TRP A 1 267 ? 97.213 28.346 -120.377 1.00 59.88 267 TRP A CA 1
ATOM 2238 C C . TRP A 1 267 ? 98.224 29.442 -120.026 1.00 59.88 267 TRP A C 1
ATOM 2240 O O . TRP A 1 267 ? 98.867 29.975 -120.923 1.00 59.88 267 TRP A O 1
ATOM 2250 N N . PHE A 1 268 ? 98.442 29.731 -118.741 1.00 62.75 268 PHE A N 1
ATOM 2251 C CA . PHE A 1 268 ? 99.480 30.664 -118.297 1.00 62.75 268 PHE A CA 1
ATOM 2252 C C . PHE A 1 268 ? 100.887 30.172 -118.680 1.00 62.75 268 PHE A C 1
ATOM 2254 O O . PHE A 1 268 ? 101.697 30.958 -119.164 1.00 62.75 268 PHE A O 1
ATOM 2261 N N . TRP A 1 269 ? 101.155 28.865 -118.576 1.00 57.75 269 TRP A N 1
ATOM 2262 C CA . TRP A 1 269 ? 102.401 28.254 -119.058 1.00 57.75 269 TRP A CA 1
ATOM 2263 C C . TRP A 1 269 ? 102.496 28.170 -120.587 1.00 57.75 269 TRP A C 1
ATOM 2265 O O . TRP A 1 269 ? 103.581 28.371 -121.120 1.00 57.75 269 TRP A O 1
ATOM 2275 N N . VAL A 1 270 ? 101.395 27.948 -121.312 1.00 60.41 270 VAL A N 1
ATOM 2276 C CA . VAL A 1 270 ? 101.367 27.969 -122.791 1.00 60.41 270 VAL A CA 1
ATOM 2277 C C . VAL A 1 270 ? 101.583 29.387 -123.338 1.00 60.41 270 VAL A C 1
ATOM 2279 O O . VAL A 1 270 ? 102.278 29.552 -124.338 1.00 60.41 270 VAL A O 1
ATOM 2282 N N . VAL A 1 271 ? 101.080 30.424 -122.661 1.00 60.06 271 VAL A N 1
ATOM 2283 C CA . VAL A 1 271 ? 101.352 31.832 -123.002 1.00 60.06 271 VAL A CA 1
ATOM 2284 C C . VAL A 1 271 ? 102.798 32.219 -122.661 1.00 60.06 271 VAL A C 1
ATOM 2286 O O . VAL A 1 271 ? 103.438 32.910 -123.452 1.00 60.06 271 VAL A O 1
ATOM 2289 N N . LEU A 1 272 ? 103.364 31.715 -121.557 1.00 56.12 272 LEU A N 1
ATOM 2290 C CA . LEU A 1 272 ? 104.788 31.896 -121.234 1.00 56.12 272 LEU A CA 1
ATOM 2291 C C . LEU A 1 272 ? 105.723 31.145 -122.202 1.00 56.12 272 LEU A C 1
ATOM 2293 O O . LEU A 1 272 ? 106.764 31.684 -122.573 1.00 56.12 272 LEU A O 1
ATOM 2297 N N . LEU A 1 273 ? 105.345 29.950 -122.674 1.00 55.28 273 LEU A N 1
ATOM 2298 C CA . LEU A 1 273 ? 106.095 29.220 -123.706 1.00 55.28 273 LEU A CA 1
ATOM 2299 C C . LEU A 1 273 ? 105.960 29.888 -125.087 1.00 55.28 273 LEU A C 1
ATOM 2301 O O . LEU A 1 273 ? 106.924 29.926 -125.847 1.00 55.28 273 LEU A O 1
ATOM 2305 N N . GLY A 1 274 ? 104.793 30.464 -125.398 1.00 56.50 274 GLY A N 1
ATOM 2306 C CA . GLY A 1 274 ? 104.553 31.231 -126.625 1.00 56.50 274 GLY A CA 1
ATOM 2307 C C . GLY A 1 274 ? 105.350 32.539 -126.697 1.00 56.50 274 GLY A C 1
ATOM 2308 O O . GLY A 1 274 ? 105.809 32.914 -127.773 1.00 56.50 274 GLY A O 1
ATOM 2309 N N . LEU A 1 275 ? 105.593 33.197 -125.558 1.00 54.28 275 LEU A N 1
ATOM 2310 C CA . LEU A 1 275 ? 106.454 34.386 -125.461 1.00 54.28 275 LEU A CA 1
ATOM 2311 C C . LEU A 1 275 ? 107.957 34.060 -125.481 1.00 54.28 275 LEU A C 1
ATOM 2313 O O . LEU A 1 275 ? 108.754 34.898 -125.891 1.00 54.28 275 LEU A O 1
ATOM 2317 N N . ALA A 1 276 ? 108.357 32.842 -125.108 1.00 51.31 276 ALA A N 1
ATOM 2318 C CA . ALA A 1 276 ? 109.748 32.397 -125.208 1.00 51.31 276 ALA A CA 1
ATOM 2319 C C . ALA A 1 276 ? 110.157 31.978 -126.639 1.00 51.31 276 ALA A C 1
ATOM 2321 O O . ALA A 1 276 ? 111.344 31.969 -126.960 1.00 51.31 276 ALA A O 1
ATOM 2322 N N . ILE A 1 277 ? 109.195 31.658 -127.517 1.00 52.94 277 ILE A N 1
ATOM 2323 C CA . ILE A 1 277 ? 109.450 31.158 -128.885 1.00 52.94 277 ILE A CA 1
ATOM 2324 C C . ILE A 1 277 ? 109.456 32.286 -129.945 1.00 52.94 277 ILE A C 1
ATOM 2326 O O . ILE A 1 277 ? 109.957 32.088 -131.049 1.00 52.94 277 ILE A O 1
ATOM 2330 N N . THR A 1 278 ? 109.005 33.503 -129.623 1.00 50.56 278 THR A N 1
ATOM 2331 C CA . THR A 1 278 ? 108.939 34.638 -130.574 1.00 50.56 278 THR A CA 1
ATOM 2332 C C . THR A 1 278 ? 110.179 35.542 -130.621 1.00 50.56 278 THR A C 1
ATOM 2334 O O . THR A 1 278 ? 110.227 36.451 -131.444 1.00 50.56 278 THR A O 1
ATOM 2337 N N . MET A 1 279 ? 111.217 35.287 -129.817 1.00 41.75 279 MET A N 1
ATOM 2338 C CA . MET A 1 279 ? 112.437 36.121 -129.751 1.00 41.75 279 MET A CA 1
ATOM 2339 C C . MET A 1 279 ? 113.707 35.426 -130.275 1.00 41.75 279 MET A C 1
ATOM 2341 O O . MET A 1 279 ? 114.823 35.777 -129.902 1.00 41.75 279 MET A O 1
ATOM 2345 N N . SER A 1 280 ? 113.568 34.443 -131.168 1.00 37.12 280 SER A N 1
ATOM 2346 C CA . SER A 1 280 ? 114.717 33.838 -131.850 1.00 37.12 280 SER A CA 1
ATOM 2347 C C . SER A 1 280 ? 114.326 33.320 -133.230 1.00 37.12 280 SER A C 1
ATOM 2349 O O . SER A 1 280 ? 113.920 32.167 -133.367 1.00 37.12 280 SER A O 1
ATOM 2351 N N . LYS A 1 281 ? 114.449 34.169 -134.263 1.00 33.69 281 LYS A N 1
ATOM 2352 C CA . LYS A 1 281 ? 115.097 33.781 -135.528 1.00 33.69 281 LYS A CA 1
ATOM 2353 C C . LYS A 1 281 ? 115.317 34.956 -136.506 1.00 33.69 281 LYS A C 1
ATOM 2355 O O . LYS A 1 281 ? 114.613 35.957 -136.425 1.00 33.69 281 LYS A O 1
ATOM 2360 N N . PRO A 1 282 ? 116.336 34.831 -137.379 1.00 41.69 282 PRO A N 1
ATOM 2361 C CA . PRO A 1 282 ? 117.061 35.927 -138.021 1.00 41.69 282 PRO A CA 1
ATOM 2362 C C . PRO A 1 282 ? 116.605 36.253 -139.458 1.00 41.69 282 PRO A C 1
ATOM 2364 O O . PRO A 1 282 ? 115.933 35.454 -140.107 1.00 41.69 282 PRO A O 1
ATOM 2367 N N . PHE A 1 283 ? 117.082 37.409 -139.946 1.00 37.66 283 PHE A N 1
ATOM 2368 C CA . PHE A 1 283 ? 117.374 37.750 -141.357 1.00 37.66 283 PHE A CA 1
ATOM 2369 C C . PHE A 1 283 ? 117.894 36.543 -142.160 1.00 37.66 283 PHE A C 1
ATOM 2371 O O . PHE A 1 283 ? 118.623 35.738 -141.569 1.00 37.66 283 PHE A O 1
ATOM 2378 N N . PRO A 1 284 ? 117.625 36.402 -143.482 1.00 46.44 284 PRO A N 1
ATOM 2379 C CA . PRO A 1 284 ? 118.237 37.237 -144.554 1.00 46.44 284 PRO A CA 1
ATOM 2380 C C . PRO A 1 284 ? 117.382 37.211 -145.870 1.00 46.44 284 PRO A C 1
ATOM 2382 O O . PRO A 1 284 ? 116.190 36.938 -145.763 1.00 46.44 284 PRO A O 1
ATOM 2385 N N . PRO A 1 285 ? 117.891 37.323 -147.124 1.00 48.72 285 PRO A N 1
ATOM 2386 C CA . PRO A 1 285 ? 118.988 38.077 -147.739 1.00 48.72 285 PRO A CA 1
ATOM 2387 C C . PRO A 1 285 ? 118.512 39.018 -148.885 1.00 48.72 285 PRO A C 1
ATOM 2389 O O . PRO A 1 285 ? 117.347 39.116 -149.247 1.00 48.72 285 PRO A O 1
ATOM 2392 N N . GLU A 1 286 ? 119.507 39.690 -149.443 1.00 36.81 286 GLU A N 1
ATOM 2393 C CA . GLU A 1 286 ? 119.586 40.749 -150.449 1.00 36.81 286 GLU A CA 1
ATOM 2394 C C . GLU A 1 286 ? 119.331 40.322 -151.923 1.00 36.81 286 GLU A C 1
ATOM 2396 O O . GLU A 1 286 ? 119.549 39.156 -152.264 1.00 36.81 286 GLU A O 1
ATOM 2401 N N . LYS A 1 287 ? 119.057 41.337 -152.783 1.00 42.00 287 LYS A N 1
ATOM 2402 C CA . LYS A 1 287 ? 119.432 41.537 -154.224 1.00 42.00 287 LYS A CA 1
ATOM 2403 C C . LYS A 1 287 ? 118.250 41.660 -155.225 1.00 42.00 287 LYS A C 1
ATOM 2405 O O . LYS A 1 287 ? 117.229 41.024 -155.008 1.00 42.00 287 LYS A O 1
ATOM 2410 N N . PRO A 1 288 ? 118.433 42.250 -156.435 1.00 44.03 288 PRO A N 1
ATOM 2411 C CA . PRO A 1 288 ? 119.102 43.517 -156.812 1.00 44.03 288 PRO A CA 1
ATOM 2412 C C . PRO A 1 288 ? 118.368 44.311 -157.955 1.00 44.03 288 PRO A C 1
ATOM 2414 O O . PRO A 1 288 ? 117.488 43.752 -158.598 1.00 44.03 288 PRO A O 1
ATOM 2417 N N . LYS A 1 289 ? 118.881 45.524 -158.286 1.00 41.00 289 LYS A N 1
ATOM 2418 C CA . LYS A 1 289 ? 118.720 46.360 -159.527 1.00 41.00 289 LYS A CA 1
ATOM 2419 C C . LYS A 1 289 ? 117.311 46.948 -159.781 1.00 41.00 289 LYS A C 1
ATOM 2421 O O . LYS A 1 289 ? 116.337 46.220 -159.710 1.00 41.00 289 LYS A O 1
ATOM 2426 N N . GLU A 1 290 ? 117.105 48.242 -160.042 1.00 38.94 290 GLU A N 1
ATOM 2427 C CA . GLU A 1 290 ? 117.842 49.263 -160.823 1.00 38.94 290 GLU A CA 1
ATOM 2428 C C . GLU A 1 290 ? 118.083 50.577 -160.065 1.00 38.94 290 GLU A C 1
ATOM 2430 O O . GLU A 1 290 ? 117.261 50.926 -159.188 1.00 38.94 290 GLU A O 1
#

Solvent-accessible surface area (backbone atoms only — not comparable to full-atom values): 15852 Å² total; per-residue (Å²): 127,62,66,65,54,52,49,50,62,42,51,69,58,65,61,88,66,95,79,48,70,71,58,38,55,53,40,49,52,48,35,52,52,42,45,53,52,50,53,52,51,43,52,54,47,52,50,50,47,50,49,54,55,50,56,67,68,71,71,66,76,79,52,70,67,35,55,51,25,51,74,70,69,41,52,72,57,19,52,50,49,51,51,52,50,54,51,51,52,52,49,52,53,49,63,70,39,44,64,54,51,54,52,43,49,54,47,49,55,49,46,52,51,48,53,52,52,44,51,56,50,48,50,38,69,74,38,53,66,63,43,55,50,50,53,50,51,53,50,53,50,50,52,50,51,51,50,52,51,49,52,53,50,51,51,49,55,53,48,52,50,50,54,50,52,52,51,49,54,53,51,51,52,54,49,52,53,50,53,54,49,51,50,52,52,52,54,50,52,49,52,52,50,51,51,49,51,52,52,50,51,50,52,53,49,52,52,51,48,51,52,52,49,55,49,50,53,50,49,52,51,48,51,52,50,50,53,50,49,51,50,49,53,49,51,53,50,51,52,51,53,49,48,68,56,45,51,55,54,50,49,50,50,49,51,50,52,50,50,50,50,49,51,52,51,49,48,51,49,51,52,54,52,53,63,66,61,75,80,73,85,78,89,87,87,89,88,83,92,135

Radius of gyration: 79.84 Å; Cα contacts (8 Å, |Δi|>4): 77; chains: 1; bounding box: 162×70×218 Å

Secondary structure (DSSP, 8-state):
-HHHHHHHHHHHT-----S-HHHHHHHHHHHHHHHHHHHHHHHHHHHHHHHHHHHHHH--PPPHHHHHHHHTT-HHHHHHHHHHHHHHHHHHHHHHHHHHHHHHHHHHHHHHHHHHHHHHHHHHHH-HHHHHHHHHHHHHHHHHHHHHHHHHHHHHHHHHHHHHHHHHHHHHHHHHHHHHHHHHHHHHHHHHHHHHHHHHHHHHHHHHHHHHHHHHHHHHHHHHHHHHHHHHHHHHHHHHHHHHHHHHHHHHHHHHHHHHHHHHHHHHHHHHHHHHHTT-----------

Mean predicted aligned error: 15.0 Å